Protein AF-A0A975GX44-F1 (afdb_monomer_lite)

Foldseek 3Di:
DDPQVVVLVVLLVQLLVLADPVCNVVNVVLVVVLVPDPDSVCSNVSSVVSSVVSVVVSCVVCVVVVVLLVVLLVVLLVVLVVLVVVLCVPQVVVVHDSVVVSLVVSLCSLLQSLLVSCLVVVVCLVVQLQVSLCVNCVVPLVVVCVVCVVVCVVCVPPVCPPDNCPPNVCVVVVSSVSSRPSSNNSSVNSNVVSCVVVPDPDDPDD

Structure (mmCIF, N/CA/C/O backbone):
data_AF-A0A975GX44-F1
#
_entry.id   AF-A0A975GX44-F1
#
loop_
_atom_site.group_PDB
_atom_site.id
_atom_site.type_symbol
_atom_site.label_atom_id
_atom_site.label_alt_id
_atom_site.label_comp_id
_atom_site.label_asym_id
_atom_site.label_entity_id
_atom_site.label_seq_id
_atom_site.pdbx_PDB_ins_code
_atom_site.Cartn_x
_atom_site.Cartn_y
_atom_site.Cartn_z
_atom_site.occupancy
_atom_site.B_iso_or_equiv
_atom_site.auth_seq_id
_atom_site.auth_comp_id
_atom_site.auth_asym_id
_atom_site.auth_atom_id
_atom_site.pdbx_PDB_model_num
ATOM 1 N N . MET A 1 1 ? -6.132 1.366 43.691 1.00 50.81 1 MET A N 1
ATOM 2 C CA . MET A 1 1 ? -6.385 1.395 42.234 1.00 50.81 1 MET A CA 1
ATOM 3 C C . MET A 1 1 ? -5.430 0.420 41.569 1.00 50.81 1 MET A C 1
ATOM 5 O O . MET A 1 1 ? -4.226 0.610 41.663 1.00 50.81 1 MET A O 1
ATOM 9 N N . THR A 1 2 ? -5.943 -0.666 40.998 1.00 59.75 2 THR A N 1
ATOM 10 C CA . THR A 1 2 ? -5.139 -1.665 40.281 1.00 59.75 2 THR A CA 1
ATOM 11 C C . THR A 1 2 ? -4.708 -1.111 38.918 1.00 59.75 2 THR A C 1
ATOM 13 O O . THR A 1 2 ? -5.484 -0.436 38.243 1.00 59.75 2 THR A O 1
ATOM 16 N N . ALA A 1 3 ? -3.477 -1.400 38.485 1.00 64.56 3 ALA A N 1
ATOM 17 C CA . ALA A 1 3 ? -2.909 -0.925 37.213 1.00 64.56 3 ALA A CA 1
ATOM 18 C C . ALA A 1 3 ? -3.679 -1.393 35.952 1.00 64.56 3 ALA A C 1
ATOM 20 O O . ALA A 1 3 ? -3.387 -0.958 34.842 1.00 64.56 3 ALA A O 1
ATOM 21 N N . THR A 1 4 ? -4.678 -2.265 36.109 1.00 74.06 4 THR A N 1
ATOM 22 C CA . THR A 1 4 ? -5.496 -2.838 35.033 1.00 74.06 4 THR A CA 1
ATOM 23 C C . THR A 1 4 ? -6.588 -1.897 34.518 1.00 74.06 4 THR A C 1
ATOM 25 O O . THR A 1 4 ? -6.946 -1.975 33.344 1.00 74.06 4 THR A O 1
ATOM 28 N N . ALA A 1 5 ? -7.079 -0.972 35.349 1.00 78.88 5 ALA A N 1
ATOM 29 C CA . ALA A 1 5 ? -8.109 -0.004 34.965 1.00 78.88 5 ALA A CA 1
ATOM 30 C C . ALA A 1 5 ? -7.698 0.913 33.786 1.00 78.88 5 ALA A C 1
ATOM 32 O O . ALA A 1 5 ? -8.435 0.964 32.798 1.00 78.88 5 ALA A O 1
ATOM 33 N N . PRO A 1 6 ? -6.524 1.583 33.790 1.00 87.94 6 PRO A N 1
ATOM 34 C CA . PRO A 1 6 ? -6.120 2.440 32.668 1.00 87.94 6 PRO A CA 1
ATOM 35 C C . PRO A 1 6 ? -5.908 1.663 31.360 1.00 87.94 6 PRO A C 1
ATOM 37 O O . PRO A 1 6 ? -6.184 2.182 30.275 1.00 87.94 6 PRO A O 1
ATOM 40 N N . ILE A 1 7 ? -5.468 0.404 31.447 1.00 91.50 7 ILE A N 1
ATOM 41 C CA . ILE A 1 7 ? -5.299 -0.466 30.277 1.00 91.50 7 ILE A CA 1
ATOM 42 C C . ILE A 1 7 ? -6.666 -0.802 29.674 1.00 91.50 7 ILE A C 1
ATOM 44 O O . ILE A 1 7 ? -6.850 -0.657 28.468 1.00 91.50 7 ILE A O 1
ATOM 48 N N . ALA A 1 8 ? -7.644 -1.184 30.498 1.00 92.69 8 ALA A N 1
ATOM 49 C CA . ALA A 1 8 ? -8.992 -1.497 30.031 1.00 92.69 8 ALA A CA 1
ATOM 50 C C . ALA A 1 8 ? -9.667 -0.288 29.349 1.00 92.69 8 ALA A C 1
ATOM 52 O O . ALA A 1 8 ? -10.217 -0.434 28.257 1.00 92.69 8 ALA A O 1
ATOM 53 N N . HIS A 1 9 ? -9.533 0.921 29.908 1.00 92.62 9 HIS A N 1
ATOM 54 C CA . HIS A 1 9 ? -10.014 2.149 29.257 1.00 92.62 9 HIS A CA 1
ATOM 55 C C . HIS A 1 9 ? -9.309 2.427 27.920 1.00 92.62 9 HIS A C 1
ATOM 57 O O . HIS A 1 9 ? -9.959 2.817 26.948 1.00 92.62 9 HIS A O 1
ATOM 63 N N . SER A 1 10 ? -7.996 2.188 27.841 1.00 95.69 10 SER A N 1
ATOM 64 C CA . SER A 1 10 ? -7.230 2.349 26.597 1.00 95.69 10 SER A CA 1
ATOM 65 C C . SER A 1 10 ? -7.688 1.362 25.518 1.00 95.69 10 SER A C 1
ATOM 67 O O . SER A 1 10 ? -7.881 1.746 24.363 1.00 95.69 10 SER A O 1
ATOM 69 N N . LEU A 1 11 ? -7.932 0.104 25.895 1.00 96.25 11 LEU A N 1
ATOM 70 C CA . LEU A 1 11 ? -8.489 -0.910 24.996 1.00 96.25 11 LEU A CA 1
ATOM 71 C C . LEU A 1 11 ? -9.901 -0.538 24.534 1.00 96.25 11 LEU A C 1
ATOM 73 O O . LEU A 1 11 ? -10.206 -0.663 23.352 1.00 96.25 11 LEU A O 1
ATOM 77 N N . MET A 1 12 ? -10.745 -0.009 25.416 1.00 96.81 12 MET A N 1
ATOM 78 C CA . MET A 1 12 ? -12.082 0.463 25.046 1.00 96.81 12 MET A CA 1
ATOM 79 C C . MET A 1 12 ? -12.051 1.649 24.079 1.00 96.81 12 MET A C 1
ATOM 81 O O . MET A 1 12 ? -12.821 1.686 23.114 1.00 96.81 12 MET A O 1
ATOM 85 N N . ALA A 1 13 ? -11.138 2.600 24.291 1.00 95.75 13 ALA A N 1
ATOM 86 C CA . ALA A 1 13 ? -10.920 3.701 23.358 1.00 95.75 13 ALA A CA 1
ATOM 87 C C . ALA A 1 13 ? -10.487 3.178 21.977 1.00 95.75 13 ALA A C 1
ATOM 89 O O . ALA A 1 13 ? -11.023 3.615 20.955 1.00 95.75 13 ALA A O 1
ATOM 90 N N . LEU A 1 14 ? -9.585 2.192 21.950 1.00 96.38 14 LEU A N 1
ATOM 91 C CA . LEU A 1 14 ? -9.148 1.531 20.722 1.00 96.38 14 LEU A CA 1
ATOM 92 C C . LEU A 1 14 ? -10.291 0.769 20.031 1.00 96.38 14 LEU A C 1
ATOM 94 O O . LEU A 1 14 ? -10.484 0.938 18.828 1.00 96.38 14 LEU A O 1
ATOM 98 N N . ALA A 1 15 ? -11.074 -0.027 20.766 1.00 96.56 15 ALA A N 1
ATOM 99 C CA . ALA A 1 15 ? -12.216 -0.769 20.226 1.00 96.56 15 ALA A CA 1
ATOM 100 C C . ALA A 1 15 ? -13.201 0.174 19.526 1.00 96.56 15 ALA A C 1
ATOM 102 O O . ALA A 1 15 ? -13.621 -0.061 18.390 1.00 96.56 15 ALA A O 1
ATOM 103 N N . ALA A 1 16 ? -13.512 1.298 20.166 1.00 95.06 16 ALA A N 1
ATOM 104 C CA . ALA A 1 16 ? -14.408 2.277 19.585 1.00 95.06 16 ALA A CA 1
ATOM 105 C C . ALA A 1 16 ? -13.812 2.994 18.363 1.00 95.06 16 ALA A C 1
ATOM 107 O O . ALA A 1 16 ? -14.547 3.252 17.413 1.00 95.06 16 ALA A O 1
ATOM 108 N N . ALA A 1 17 ? -12.504 3.273 18.350 1.00 94.69 17 ALA A N 1
ATOM 109 C CA . ALA A 1 17 ? -11.819 3.846 17.188 1.00 94.69 17 ALA A CA 1
ATOM 110 C C . ALA A 1 17 ? -11.765 2.879 15.989 1.00 94.69 17 ALA A C 1
ATOM 112 O O . ALA A 1 17 ? -11.803 3.309 14.835 1.00 94.69 17 ALA A O 1
ATOM 113 N N . LEU A 1 18 ? -11.691 1.571 16.249 1.00 94.56 18 LEU A N 1
ATOM 114 C CA . LEU A 1 18 ? -11.711 0.526 15.220 1.00 94.56 18 LEU A CA 1
ATOM 115 C C . LEU A 1 18 ? -13.120 0.226 14.690 1.00 94.56 18 LEU A C 1
ATOM 117 O O . LEU A 1 18 ? -13.257 -0.334 13.599 1.00 94.56 18 LEU A O 1
ATOM 121 N N . THR A 1 19 ? -14.160 0.590 15.442 1.00 94.38 19 THR A N 1
ATOM 122 C CA . THR A 1 19 ? -15.550 0.298 15.086 1.00 94.38 19 THR A CA 1
ATOM 123 C C . THR A 1 19 ? -15.978 1.111 13.857 1.00 94.38 19 THR A C 1
ATOM 125 O O . THR A 1 19 ? -15.837 2.335 13.847 1.00 94.38 19 THR A O 1
ATOM 128 N N . PRO A 1 20 ? -16.522 0.477 12.800 1.00 91.12 20 PRO A N 1
ATOM 129 C CA . PRO A 1 20 ? -16.997 1.200 11.626 1.00 91.12 20 PRO A CA 1
ATOM 130 C C . PRO A 1 20 ? -18.221 2.063 11.958 1.00 91.12 20 PRO A C 1
ATOM 132 O O . PRO A 1 20 ? -19.046 1.698 12.793 1.00 91.12 20 PRO A O 1
ATOM 135 N N . ALA A 1 21 ? -18.390 3.176 11.238 1.00 90.75 21 ALA A N 1
ATOM 136 C CA . ALA A 1 21 ? -19.488 4.124 11.464 1.00 90.75 21 ALA A CA 1
ATOM 137 C C . ALA A 1 21 ? -20.888 3.481 11.379 1.00 90.75 21 ALA A C 1
ATOM 139 O O . ALA A 1 21 ? -21.791 3.869 12.110 1.00 90.75 21 ALA A O 1
ATOM 140 N N . SER A 1 22 ? -21.059 2.439 10.558 1.00 93.06 22 SER A N 1
ATOM 141 C CA . SER A 1 22 ? -22.305 1.664 10.458 1.00 93.06 22 SER A CA 1
ATOM 142 C C . SER A 1 22 ? -22.651 0.852 11.717 1.00 93.06 22 SER A C 1
ATOM 144 O O . SER A 1 22 ? -23.705 0.225 11.769 1.00 93.06 22 SER A O 1
ATOM 146 N N . ARG A 1 23 ? -21.760 0.811 12.716 1.00 94.94 23 ARG A N 1
ATOM 147 C CA . ARG A 1 23 ? -21.925 0.130 14.010 1.00 94.94 23 ARG A CA 1
ATOM 148 C C . ARG A 1 23 ? -21.791 1.112 15.184 1.00 94.94 23 ARG A C 1
ATOM 150 O O . ARG A 1 23 ? -21.422 0.708 16.285 1.00 94.94 23 ARG A O 1
ATOM 157 N N . ALA A 1 24 ? -22.084 2.396 14.964 1.00 93.88 24 ALA A N 1
ATOM 158 C CA . ALA A 1 24 ? -21.997 3.428 16.000 1.00 93.88 24 ALA A CA 1
ATOM 159 C C . ALA A 1 24 ? -22.853 3.103 17.239 1.00 93.88 24 ALA A C 1
ATOM 161 O O . ALA A 1 24 ? -22.389 3.284 18.363 1.00 93.88 24 ALA A O 1
ATOM 162 N N . GLU A 1 25 ? -24.053 2.550 17.043 1.00 96.06 25 GLU A N 1
ATOM 163 C CA . GLU A 1 25 ? -24.941 2.134 18.139 1.00 96.06 25 GLU A CA 1
ATOM 164 C C . GLU A 1 25 ? -24.321 1.037 19.010 1.00 96.06 25 GLU A C 1
ATOM 166 O O . GLU A 1 25 ? -24.379 1.118 20.234 1.00 96.06 25 GLU A O 1
ATOM 171 N N . TRP A 1 26 ? -23.645 0.059 18.395 1.00 96.44 26 TRP A N 1
ATOM 172 C CA . TRP A 1 26 ? -22.919 -0.975 19.133 1.00 96.44 26 TRP A CA 1
ATOM 173 C C . TRP A 1 26 ? -21.770 -0.377 19.951 1.00 96.44 26 TRP A C 1
ATOM 175 O O . TRP A 1 26 ? -21.622 -0.713 21.119 1.00 96.44 26 TRP A O 1
ATOM 185 N N . SER A 1 27 ? -20.995 0.553 19.375 1.00 96.19 27 SER A N 1
ATOM 186 C CA . SER A 1 27 ? -19.902 1.238 20.089 1.00 96.19 27 SER A CA 1
ATOM 187 C C . SER A 1 27 ? -20.414 1.996 21.317 1.00 96.19 27 SER A C 1
ATOM 189 O O . SER A 1 27 ? -19.774 2.000 22.369 1.00 96.19 27 SER A O 1
ATOM 191 N N . LEU A 1 28 ? -21.591 2.619 21.200 1.00 96.50 28 LEU A N 1
ATOM 192 C CA . LEU A 1 28 ? -22.238 3.337 22.294 1.00 96.50 28 LEU A CA 1
ATOM 193 C C . LEU A 1 28 ? -22.755 2.384 23.380 1.00 96.50 28 LEU A C 1
ATOM 195 O O . LEU A 1 28 ? -22.528 2.647 24.560 1.00 96.50 28 LEU A O 1
ATOM 199 N N . ALA A 1 29 ? -23.404 1.280 22.999 1.00 97.19 29 ALA A N 1
ATOM 200 C CA . ALA A 1 29 ? -23.873 0.256 23.936 1.00 97.19 29 ALA A CA 1
ATOM 201 C C . ALA A 1 29 ? -22.706 -0.383 24.705 1.00 97.19 29 ALA A C 1
ATOM 203 O O . ALA A 1 29 ? -22.693 -0.377 25.931 1.00 97.19 29 ALA A O 1
ATOM 204 N N . MET A 1 30 ? -21.665 -0.800 23.986 1.00 95.69 30 MET A N 1
ATOM 205 C CA . MET A 1 30 ? -20.445 -1.394 24.531 1.00 95.69 30 MET A CA 1
ATOM 206 C C . MET A 1 30 ? -19.762 -0.507 25.584 1.00 95.69 30 MET A C 1
ATOM 208 O O . MET A 1 30 ? -19.289 -1.010 26.601 1.00 95.69 30 MET A O 1
ATOM 212 N N . ARG A 1 31 ? -19.700 0.815 25.357 1.00 95.69 31 ARG A N 1
ATOM 213 C CA . ARG A 1 31 ? -19.145 1.771 26.332 1.00 95.69 31 ARG A CA 1
ATOM 214 C C . ARG A 1 31 ? -20.007 1.866 27.586 1.00 95.69 31 ARG A C 1
ATOM 216 O O . ARG A 1 31 ? -19.464 1.793 28.677 1.00 95.69 31 ARG A O 1
ATOM 223 N N . LYS A 1 32 ? -21.332 1.961 27.428 1.00 95.75 32 LYS A N 1
ATOM 224 C CA . LYS A 1 32 ? -22.260 1.978 28.569 1.00 95.75 32 LYS A CA 1
ATOM 225 C C . LYS A 1 32 ? -22.154 0.703 29.405 1.00 95.75 32 LYS A C 1
ATOM 227 O O . LYS A 1 32 ? -22.163 0.785 30.625 1.00 95.75 32 LYS A O 1
ATOM 232 N N . GLU A 1 33 ? -22.040 -0.453 28.755 1.00 95.69 33 GLU A N 1
ATOM 233 C CA . GLU A 1 33 ? -21.858 -1.740 29.434 1.00 95.69 33 GLU A CA 1
ATOM 234 C C . GLU A 1 33 ? -20.527 -1.794 30.185 1.00 95.69 33 GLU A C 1
ATOM 236 O O . GLU A 1 33 ? -20.495 -2.221 31.334 1.00 95.69 33 GLU A O 1
ATOM 241 N N . PHE A 1 34 ? -19.448 -1.296 29.578 1.00 95.19 34 PHE A N 1
ATOM 242 C CA . PHE A 1 34 ? -18.145 -1.211 30.232 1.00 95.19 34 PHE A CA 1
ATOM 243 C C . PHE A 1 34 ? -18.152 -0.278 31.450 1.00 95.19 34 PHE A C 1
ATOM 245 O O . PHE A 1 34 ? -17.620 -0.646 32.494 1.00 95.19 34 PHE A O 1
ATOM 252 N N . ASP A 1 35 ? -18.784 0.894 31.340 1.00 92.56 35 ASP A N 1
ATOM 253 C CA . ASP A 1 35 ? -18.901 1.865 32.437 1.00 92.56 35 ASP A CA 1
ATOM 254 C C . ASP A 1 35 ? -19.773 1.336 33.594 1.00 92.56 35 ASP A C 1
ATOM 256 O O . ASP A 1 35 ? -19.641 1.790 34.729 1.00 92.56 35 ASP A O 1
ATOM 260 N N . ALA A 1 36 ? -20.652 0.367 33.318 1.00 92.94 36 ALA A N 1
ATOM 261 C CA . ALA A 1 36 ? -21.506 -0.284 34.308 1.00 92.94 36 ALA A CA 1
ATOM 262 C C . ALA A 1 36 ? -20.846 -1.488 35.009 1.00 92.94 36 ALA A C 1
ATOM 264 O O . ALA A 1 36 ? -21.464 -2.073 35.902 1.00 92.94 36 ALA A O 1
ATOM 265 N N . LEU A 1 37 ? -19.623 -1.887 34.630 1.00 90.69 37 LEU A N 1
ATOM 266 C CA . LEU A 1 37 ? -18.940 -3.023 35.254 1.00 90.69 37 LEU A CA 1
ATOM 267 C C . LEU A 1 37 ? -18.511 -2.673 36.694 1.00 90.69 37 LEU A C 1
ATOM 269 O O . LEU A 1 37 ? -17.710 -1.757 36.883 1.00 90.69 37 LEU A O 1
ATOM 273 N N . PRO A 1 38 ? -18.990 -3.412 37.714 1.00 77.94 38 PRO A N 1
ATOM 274 C CA . PRO A 1 38 ? -18.746 -3.075 39.117 1.00 77.94 38 PRO A CA 1
ATOM 275 C C . PRO A 1 38 ? -17.307 -3.357 39.581 1.00 77.94 38 PRO A C 1
ATOM 277 O O . PRO A 1 38 ? -16.849 -2.722 40.526 1.00 77.94 38 PRO A O 1
ATOM 280 N N . ASP A 1 39 ? -16.576 -4.254 38.900 1.00 77.44 39 ASP A N 1
ATOM 281 C CA . ASP A 1 39 ? -15.238 -4.705 39.300 1.00 77.44 39 ASP A CA 1
ATOM 282 C C . ASP A 1 39 ? -14.183 -4.594 38.186 1.00 77.44 39 ASP A C 1
ATOM 284 O O . ASP A 1 39 ? -14.395 -4.957 37.025 1.00 77.44 39 ASP A O 1
ATOM 288 N N . ALA A 1 40 ? -12.965 -4.202 38.578 1.00 70.19 40 ALA A N 1
ATOM 289 C CA . ALA A 1 40 ? -11.806 -4.094 37.684 1.00 70.19 40 ALA A CA 1
ATOM 290 C C . ALA A 1 40 ? -11.302 -5.448 37.136 1.00 70.19 40 ALA A C 1
ATOM 292 O O . ALA A 1 40 ? -10.519 -5.467 36.183 1.00 70.19 40 ALA A O 1
ATOM 293 N N . SER A 1 41 ? -11.710 -6.574 37.734 1.00 73.88 41 SER A N 1
ATOM 294 C CA . SER A 1 41 ? -11.265 -7.925 37.359 1.00 73.88 41 SER A CA 1
ATOM 295 C C . SER A 1 41 ? -11.881 -8.416 36.039 1.00 73.88 41 SER A C 1
ATOM 297 O O . SER A 1 41 ? -11.211 -9.129 35.294 1.00 73.88 41 SER A O 1
ATOM 299 N N . GLY A 1 42 ? -13.105 -7.989 35.702 1.00 85.12 42 GLY A N 1
ATOM 300 C CA . GLY A 1 42 ? -13.784 -8.323 34.438 1.00 85.12 42 GLY A CA 1
ATOM 301 C C . GLY A 1 42 ? -13.588 -7.293 33.318 1.00 85.12 42 GLY A C 1
ATOM 302 O O . GLY A 1 42 ? -13.684 -7.631 32.137 1.00 85.12 42 GLY A O 1
ATOM 303 N N . ALA A 1 43 ? -13.252 -6.050 33.676 1.00 90.94 43 ALA A N 1
ATOM 304 C CA . ALA A 1 43 ? -13.137 -4.929 32.743 1.00 90.94 43 ALA A CA 1
ATOM 305 C C . ALA A 1 43 ? -12.115 -5.174 31.621 1.00 90.94 43 ALA A C 1
ATOM 307 O O . ALA A 1 43 ? -12.386 -4.894 30.454 1.00 90.94 43 ALA A O 1
ATOM 308 N N . LEU A 1 44 ? -10.948 -5.739 31.946 1.00 92.00 44 LEU A N 1
ATOM 309 C CA . LEU A 1 44 ? -9.901 -5.981 30.950 1.00 92.00 44 LEU A CA 1
ATOM 310 C C . LEU A 1 44 ? -10.315 -7.043 29.919 1.00 92.00 44 LEU A C 1
ATOM 312 O O . LEU A 1 44 ? -10.125 -6.836 28.722 1.00 92.00 44 LEU A O 1
ATOM 316 N N . GLY A 1 45 ? -10.893 -8.159 30.376 1.00 93.75 45 GLY A N 1
ATOM 317 C CA . GLY A 1 45 ? -11.361 -9.234 29.497 1.00 93.75 45 GLY A CA 1
ATOM 318 C C . GLY A 1 45 ? -12.490 -8.768 28.579 1.00 93.75 45 GLY A C 1
ATOM 319 O O . GLY A 1 45 ? -12.463 -9.034 27.377 1.00 93.75 45 GLY A O 1
ATOM 320 N N . TRP A 1 46 ? -13.424 -7.987 29.125 1.00 94.75 46 TRP A N 1
ATOM 321 C CA . TRP A 1 46 ? -14.482 -7.351 28.347 1.00 94.75 46 TRP A CA 1
ATOM 322 C C . TRP A 1 46 ? -13.923 -6.415 27.268 1.00 94.75 46 TRP A C 1
ATOM 324 O O . TRP A 1 46 ? -14.226 -6.575 26.083 1.00 94.75 46 TRP A O 1
ATOM 334 N N . ALA A 1 47 ? -13.044 -5.484 27.654 1.00 96.00 47 ALA A N 1
ATOM 335 C CA . ALA A 1 47 ? -12.417 -4.542 26.731 1.00 96.00 47 ALA A CA 1
ATOM 336 C C . ALA A 1 47 ? -11.613 -5.257 25.631 1.00 96.00 47 ALA A C 1
ATOM 338 O O . ALA A 1 47 ? -11.667 -4.864 24.465 1.00 96.00 47 ALA A O 1
ATOM 339 N N . ALA A 1 48 ? -10.911 -6.343 25.967 1.00 95.56 48 ALA A N 1
ATOM 340 C CA . ALA A 1 48 ? -10.204 -7.166 24.990 1.00 95.56 48 ALA A CA 1
ATOM 341 C C . ALA A 1 48 ? -11.164 -7.842 23.990 1.00 95.56 48 ALA A C 1
ATOM 343 O O . ALA A 1 48 ? -10.913 -7.799 22.783 1.00 95.56 48 ALA A O 1
ATOM 344 N N . GLY A 1 49 ? -12.288 -8.403 24.455 1.00 97.19 49 GLY A N 1
ATOM 345 C CA . GLY A 1 49 ? -13.325 -8.975 23.582 1.00 97.19 49 GLY A CA 1
ATOM 346 C C . GLY A 1 49 ? -13.946 -7.936 22.640 1.00 97.19 49 GLY A C 1
ATOM 347 O O . GLY A 1 49 ? -14.186 -8.204 21.456 1.00 97.19 49 GLY A O 1
ATOM 348 N N . CYS A 1 50 ? -14.115 -6.712 23.135 1.00 97.12 50 CYS A N 1
ATOM 349 C CA . CYS A 1 50 ? -14.567 -5.566 22.355 1.00 97.12 50 CYS A CA 1
ATOM 350 C C . CYS A 1 50 ? -13.571 -5.184 21.253 1.00 97.12 50 CYS A C 1
ATOM 352 O O . CYS A 1 50 ? -13.962 -5.031 20.091 1.00 97.12 50 CYS A O 1
ATOM 354 N N . VAL A 1 51 ? -12.276 -5.092 21.586 1.00 97.50 51 VAL A N 1
ATOM 355 C CA . VAL A 1 51 ? -11.206 -4.847 20.605 1.00 97.50 51 VAL A CA 1
ATOM 356 C C . VAL A 1 51 ? -11.184 -5.947 19.550 1.00 97.50 51 VAL A C 1
ATOM 358 O O . VAL A 1 51 ? -11.156 -5.630 18.363 1.00 97.50 51 VAL A O 1
ATOM 361 N N . ALA A 1 52 ? -11.245 -7.219 19.948 1.00 97.25 52 ALA A N 1
ATOM 362 C CA . ALA A 1 52 ? -11.238 -8.345 19.015 1.00 97.25 52 ALA A CA 1
ATOM 363 C C . ALA A 1 52 ? -12.424 -8.287 18.035 1.00 97.25 52 ALA A C 1
ATOM 365 O O . ALA A 1 52 ? -12.251 -8.486 16.830 1.00 97.25 52 ALA A O 1
ATOM 366 N N . THR A 1 53 ? -13.616 -7.942 18.529 1.00 97.12 53 THR A N 1
ATOM 367 C CA . THR A 1 53 ? -14.825 -7.801 17.704 1.00 97.12 53 THR A CA 1
ATOM 368 C C . THR A 1 53 ? -14.701 -6.640 16.714 1.00 97.12 53 THR A C 1
ATOM 370 O O . THR A 1 53 ? -14.895 -6.829 15.508 1.00 97.12 53 THR A O 1
ATOM 373 N N . ALA A 1 54 ? -14.310 -5.454 17.195 1.00 95.12 54 ALA A N 1
ATOM 374 C CA . ALA A 1 54 ? -14.118 -4.273 16.355 1.00 95.12 54 ALA A CA 1
ATOM 375 C C . ALA A 1 54 ? -13.008 -4.488 15.313 1.00 95.12 54 ALA A C 1
ATOM 377 O O . ALA A 1 54 ? -13.167 -4.145 14.137 1.00 95.12 54 ALA A O 1
ATOM 378 N N . PHE A 1 55 ? -11.910 -5.129 15.718 1.00 94.44 55 PHE A N 1
ATOM 379 C CA . PHE A 1 55 ? -10.825 -5.526 14.830 1.00 94.44 55 PHE A CA 1
ATOM 380 C C . PHE A 1 55 ? -11.306 -6.512 13.763 1.00 94.44 55 PHE A C 1
ATOM 382 O O . PHE A 1 55 ? -11.008 -6.325 12.587 1.00 94.44 55 PHE A O 1
ATOM 389 N N . GLY A 1 56 ? -12.119 -7.507 14.126 1.00 94.62 56 GLY A N 1
ATOM 390 C CA . GLY A 1 56 ? -12.710 -8.452 13.176 1.00 94.62 56 GLY A CA 1
ATOM 391 C C . GLY A 1 56 ? -13.563 -7.768 12.103 1.00 94.62 56 GLY A C 1
ATOM 392 O O . GLY A 1 56 ? -13.471 -8.110 10.921 1.00 94.62 56 GLY A O 1
ATOM 393 N N . TRP A 1 57 ? -14.356 -6.757 12.468 1.00 93.19 57 TRP A N 1
ATOM 394 C CA . TRP A 1 57 ? -15.089 -5.951 11.484 1.00 93.19 57 TRP A CA 1
ATOM 395 C C . TRP A 1 57 ? -14.165 -5.139 10.593 1.00 93.19 57 TRP A C 1
ATOM 397 O O . TRP A 1 57 ? -14.376 -5.082 9.379 1.00 93.19 57 TRP A O 1
ATOM 407 N N . ARG A 1 58 ? -13.126 -4.540 11.179 1.00 89.75 58 ARG A N 1
ATOM 408 C CA . ARG A 1 58 ? -12.144 -3.764 10.428 1.00 89.75 58 ARG A CA 1
ATOM 409 C C . ARG A 1 58 ? -11.400 -4.630 9.420 1.00 89.75 58 ARG A C 1
ATOM 411 O O . ARG A 1 58 ? -11.307 -4.248 8.259 1.00 89.75 58 ARG A O 1
ATOM 418 N N . MET A 1 59 ? -10.953 -5.807 9.843 1.00 87.69 59 MET A N 1
ATOM 419 C CA . MET A 1 59 ? -10.288 -6.789 8.993 1.00 87.69 59 MET A CA 1
ATOM 420 C C . MET A 1 59 ? -11.187 -7.234 7.847 1.00 87.69 59 MET A C 1
ATOM 422 O O . MET A 1 59 ? -10.739 -7.236 6.709 1.00 87.69 59 MET A O 1
ATOM 426 N N . ARG A 1 60 ? -12.468 -7.534 8.100 1.00 91.19 60 ARG A N 1
ATOM 427 C CA . ARG A 1 60 ? -13.413 -7.879 7.022 1.00 91.19 60 ARG A CA 1
ATOM 428 C C . ARG A 1 60 ? -13.617 -6.731 6.034 1.00 91.19 60 ARG A C 1
ATOM 430 O O . ARG A 1 60 ? -13.657 -6.976 4.834 1.00 91.19 60 ARG A O 1
ATOM 437 N N . ALA A 1 61 ? -13.709 -5.493 6.519 1.00 87.38 61 ALA A N 1
ATOM 438 C CA . ALA A 1 61 ? -13.838 -4.318 5.659 1.00 87.38 61 ALA A CA 1
ATOM 439 C C . ALA A 1 61 ? -12.574 -4.055 4.818 1.00 87.38 61 ALA A C 1
ATOM 441 O O . ALA A 1 61 ? -12.677 -3.574 3.692 1.00 87.38 61 ALA A O 1
ATOM 442 N N . GLU A 1 62 ? -11.388 -4.377 5.343 1.00 90.25 62 GLU A N 1
ATOM 443 C CA . GLU A 1 62 ? -10.110 -4.212 4.638 1.00 90.25 62 GLU A CA 1
ATOM 444 C C . GLU A 1 62 ? -9.672 -5.460 3.857 1.00 90.25 62 GLU A C 1
ATOM 446 O O . GLU A 1 62 ? -8.751 -5.360 3.051 1.00 90.25 62 GLU A O 1
ATOM 451 N N . ALA A 1 63 ? -10.322 -6.614 4.037 1.00 91.19 63 ALA A N 1
ATOM 452 C CA . ALA A 1 63 ? -9.910 -7.884 3.437 1.00 91.19 63 ALA A CA 1
ATOM 453 C C . ALA A 1 63 ? -9.821 -7.801 1.910 1.00 91.19 63 ALA A C 1
ATOM 455 O O . ALA A 1 63 ? -8.855 -8.281 1.328 1.00 91.19 63 ALA A O 1
ATOM 456 N N . GLY A 1 64 ? -10.784 -7.134 1.264 1.00 91.19 64 GLY A N 1
ATOM 457 C CA . GLY A 1 64 ? -10.759 -6.934 -0.186 1.00 91.19 64 GLY A CA 1
ATOM 458 C C . GLY A 1 64 ? -9.545 -6.122 -0.644 1.00 91.19 64 GLY A C 1
ATOM 459 O O . GLY A 1 64 ? -8.873 -6.505 -1.599 1.00 91.19 64 GLY A O 1
ATOM 460 N N . PHE A 1 65 ? -9.214 -5.041 0.067 1.00 91.44 65 PHE A N 1
ATOM 461 C CA . PHE A 1 65 ? -8.024 -4.242 -0.228 1.00 91.44 65 PHE A CA 1
ATOM 462 C C . PHE A 1 65 ? -6.742 -5.044 0.023 1.00 91.44 65 PHE A C 1
ATOM 464 O O . PHE A 1 65 ? -5.881 -5.092 -0.849 1.00 91.44 65 PHE A O 1
ATOM 471 N N . ALA A 1 66 ? -6.642 -5.723 1.169 1.00 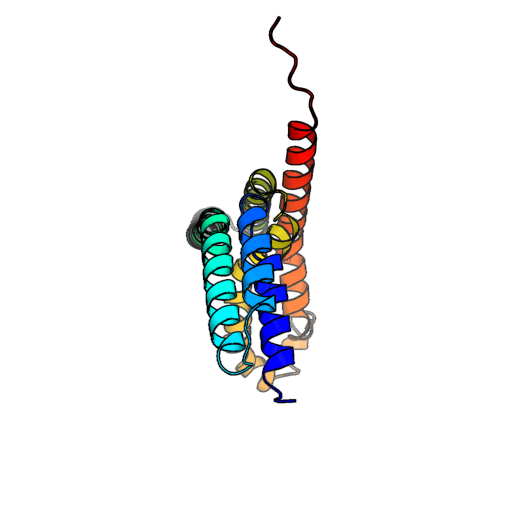91.00 66 ALA A N 1
ATOM 472 C CA . ALA A 1 66 ? -5.482 -6.532 1.528 1.00 91.00 66 ALA A CA 1
ATOM 473 C C . ALA A 1 66 ? -5.230 -7.658 0.512 1.00 91.00 66 ALA A C 1
ATOM 475 O O . ALA A 1 66 ? -4.124 -7.765 -0.005 1.00 91.00 66 ALA A O 1
ATOM 476 N N . LEU A 1 67 ? -6.262 -8.432 0.156 1.00 93.31 67 LEU A N 1
ATOM 477 C CA . LEU A 1 67 ? -6.170 -9.482 -0.863 1.00 93.31 67 LEU A CA 1
ATOM 478 C C . LEU A 1 67 ? -5.759 -8.916 -2.222 1.00 93.31 67 LEU A C 1
ATOM 480 O O . LEU A 1 67 ? -4.897 -9.490 -2.881 1.00 93.31 67 LEU A O 1
ATOM 484 N N . THR A 1 68 ? -6.334 -7.778 -2.625 1.00 93.94 68 THR A N 1
ATOM 485 C CA . THR A 1 68 ? -5.982 -7.137 -3.899 1.00 93.94 68 THR A CA 1
ATOM 486 C C . THR A 1 68 ? -4.526 -6.687 -3.894 1.00 93.94 68 THR A C 1
ATOM 488 O O . THR A 1 68 ? -3.813 -6.945 -4.859 1.00 93.94 68 THR A O 1
ATOM 491 N N . VAL A 1 69 ? -4.054 -6.067 -2.810 1.00 91.56 69 VAL A N 1
ATOM 492 C CA . VAL A 1 69 ? -2.651 -5.664 -2.646 1.00 91.56 69 VAL A CA 1
ATOM 493 C C . VAL A 1 69 ? -1.725 -6.878 -2.702 1.00 91.56 69 VAL A C 1
ATOM 495 O O . VAL A 1 69 ? -0.766 -6.866 -3.469 1.00 91.56 69 VAL A O 1
ATOM 498 N N . THR A 1 70 ? -2.020 -7.945 -1.957 1.00 89.94 70 THR A N 1
ATOM 499 C CA . THR A 1 70 ? -1.214 -9.174 -1.969 1.00 89.94 70 THR A CA 1
ATOM 500 C C . THR A 1 70 ? -1.169 -9.803 -3.359 1.00 89.94 70 THR A C 1
ATOM 502 O O . THR A 1 70 ? -0.084 -10.088 -3.863 1.00 89.94 70 THR A O 1
ATOM 505 N N . ALA A 1 71 ? -2.322 -9.970 -4.011 1.00 91.81 71 ALA A N 1
ATOM 506 C CA . ALA A 1 71 ? -2.398 -10.518 -5.362 1.00 91.81 71 ALA A CA 1
ATOM 507 C C . ALA A 1 71 ? -1.618 -9.653 -6.359 1.00 91.81 71 ALA A C 1
ATOM 509 O O . ALA A 1 71 ? -0.866 -10.172 -7.176 1.00 91.81 71 ALA A O 1
ATOM 510 N N . THR A 1 72 ? -1.738 -8.333 -6.243 1.00 90.94 72 THR A N 1
ATOM 511 C CA . THR A 1 72 ? -1.021 -7.369 -7.080 1.00 90.94 72 THR A CA 1
ATOM 512 C C . THR A 1 72 ? 0.491 -7.484 -6.918 1.00 90.94 72 THR A C 1
ATOM 514 O O . THR A 1 72 ? 1.199 -7.442 -7.917 1.00 90.94 72 THR A O 1
ATOM 517 N N . VAL A 1 73 ? 0.997 -7.648 -5.693 1.00 88.56 73 VAL A N 1
ATOM 518 C CA . VAL A 1 73 ? 2.435 -7.840 -5.452 1.00 88.56 73 VAL A CA 1
ATOM 519 C C . VAL A 1 73 ? 2.916 -9.149 -6.081 1.00 88.56 73 VAL A C 1
ATOM 521 O O . VAL A 1 73 ? 3.924 -9.149 -6.781 1.00 88.56 73 VAL A O 1
ATOM 524 N N . VAL A 1 74 ? 2.183 -10.251 -5.891 1.00 89.19 74 VAL A N 1
ATOM 525 C CA . VAL A 1 74 ? 2.552 -11.570 -6.441 1.00 89.19 74 VAL A CA 1
ATOM 526 C C . VAL A 1 74 ? 2.524 -11.567 -7.971 1.00 89.19 74 VAL A C 1
ATOM 528 O O . VAL A 1 74 ? 3.507 -11.932 -8.615 1.00 89.19 74 VAL A O 1
ATOM 531 N N . VAL A 1 75 ? 1.411 -11.126 -8.560 1.00 90.94 75 VAL A N 1
ATOM 532 C CA . VAL A 1 75 ? 1.243 -11.045 -10.018 1.00 90.94 75 VAL A CA 1
ATOM 533 C C . VAL A 1 75 ? 2.231 -10.048 -10.605 1.00 90.94 75 VAL A C 1
ATOM 535 O O . VAL A 1 75 ? 2.858 -10.325 -11.619 1.00 90.94 75 VAL A O 1
ATOM 538 N N . GLY A 1 76 ? 2.413 -8.908 -9.949 1.00 89.56 76 GLY A N 1
ATOM 539 C CA . GLY A 1 76 ? 3.350 -7.877 -10.352 1.00 89.56 76 GLY A CA 1
ATOM 540 C C . GLY A 1 76 ? 4.795 -8.362 -10.411 1.00 89.56 76 GLY A C 1
ATOM 541 O O . GLY A 1 76 ? 5.487 -8.104 -11.396 1.00 89.56 76 GLY A O 1
ATOM 542 N N . TRP A 1 77 ? 5.229 -9.114 -9.398 1.00 87.19 77 TRP A N 1
ATOM 543 C CA . TRP A 1 77 ? 6.545 -9.748 -9.384 1.00 87.19 77 TRP A CA 1
ATOM 544 C C . TRP A 1 77 ? 6.710 -10.738 -10.543 1.00 87.19 77 TRP A C 1
ATOM 546 O O . TRP A 1 77 ? 7.694 -10.671 -11.279 1.00 87.19 77 TRP A O 1
ATOM 556 N N . TRP A 1 78 ? 5.713 -11.600 -10.768 1.00 90.19 78 TRP A N 1
ATOM 557 C CA . TRP A 1 78 ? 5.729 -12.539 -11.891 1.00 90.19 78 TRP A CA 1
ATOM 558 C C . TRP A 1 78 ? 5.781 -11.819 -13.250 1.00 90.19 78 TRP A C 1
ATOM 560 O O . TRP A 1 78 ? 6.600 -12.170 -14.097 1.00 90.19 78 TRP A O 1
ATOM 570 N N . VAL A 1 79 ? 4.974 -10.770 -13.444 1.00 91.62 79 VAL A N 1
ATOM 571 C CA . VAL A 1 79 ? 4.968 -9.952 -14.669 1.00 91.62 79 VAL A CA 1
ATOM 572 C C . VAL A 1 79 ? 6.315 -9.253 -14.884 1.00 91.62 79 VAL A C 1
ATOM 574 O O . VAL A 1 79 ? 6.812 -9.259 -16.007 1.00 91.62 79 VAL A O 1
ATOM 577 N N . SER A 1 80 ? 6.936 -8.691 -13.839 1.00 88.12 80 SER A N 1
ATOM 578 C CA . SER A 1 80 ? 8.282 -8.093 -13.933 1.00 88.12 80 SER A CA 1
ATOM 579 C C . SER A 1 80 ? 9.314 -9.117 -14.423 1.00 88.12 80 SER A C 1
ATOM 581 O O . SER A 1 80 ? 10.071 -8.818 -15.348 1.00 88.12 80 SER A O 1
ATOM 583 N N . ALA A 1 81 ? 9.279 -10.354 -13.911 1.00 88.81 81 ALA A N 1
ATOM 584 C CA . ALA A 1 81 ? 10.162 -11.420 -14.386 1.00 88.81 81 ALA A CA 1
ATOM 585 C C . ALA A 1 81 ? 9.947 -11.739 -15.878 1.00 88.81 81 ALA A C 1
ATOM 587 O O . ALA A 1 81 ? 10.917 -11.868 -16.623 1.00 88.81 81 ALA A O 1
ATOM 588 N N . GLN A 1 82 ? 8.695 -11.809 -16.346 1.00 94.38 82 GLN A N 1
ATOM 589 C CA . GLN A 1 82 ? 8.404 -12.024 -17.771 1.00 94.38 82 GLN A CA 1
ATOM 590 C C . GLN A 1 82 ? 8.899 -10.862 -18.646 1.00 94.38 82 GLN A C 1
ATOM 592 O O . GLN A 1 82 ? 9.483 -11.097 -19.704 1.00 94.38 82 GLN A O 1
ATOM 597 N N . ILE A 1 83 ? 8.720 -9.613 -18.195 1.00 91.00 83 ILE A N 1
ATOM 598 C CA . ILE A 1 83 ? 9.241 -8.418 -18.881 1.00 91.00 83 ILE A CA 1
ATOM 599 C C . ILE A 1 83 ? 10.765 -8.495 -18.997 1.00 91.00 83 ILE A C 1
ATOM 601 O O . ILE A 1 83 ? 11.305 -8.226 -20.069 1.00 91.00 83 ILE A O 1
ATOM 605 N N . PHE A 1 84 ? 11.453 -8.878 -17.919 1.00 89.69 84 PHE A N 1
ATOM 606 C CA . PHE A 1 84 ? 12.902 -9.053 -17.921 1.00 89.69 84 PHE A CA 1
ATOM 607 C C . PHE A 1 84 ? 13.344 -10.059 -18.988 1.00 89.69 84 PHE A C 1
ATOM 609 O O . PHE A 1 84 ? 14.145 -9.703 -19.852 1.00 89.69 84 PHE A O 1
ATOM 616 N N . PHE A 1 85 ? 12.793 -11.279 -18.973 1.00 91.25 85 PHE A N 1
ATOM 617 C CA . PHE A 1 85 ? 13.178 -12.316 -19.935 1.00 91.25 85 PHE A CA 1
ATOM 618 C C . PHE A 1 85 ? 12.906 -11.884 -21.377 1.00 91.25 85 PHE A C 1
ATOM 620 O O . PHE A 1 85 ? 13.800 -11.981 -22.216 1.00 91.25 85 PHE A O 1
ATOM 627 N N . PHE A 1 86 ? 11.727 -11.316 -21.640 1.00 94.06 86 PHE A N 1
ATOM 628 C CA . PHE A 1 86 ? 11.369 -10.810 -22.962 1.00 94.06 86 PHE A CA 1
ATOM 629 C C . PHE A 1 86 ? 12.334 -9.721 -23.455 1.00 94.06 86 PHE A C 1
ATOM 631 O O . PHE A 1 86 ? 12.801 -9.766 -24.593 1.00 94.06 86 PHE A O 1
ATOM 638 N N . LEU A 1 87 ? 12.655 -8.733 -22.612 1.00 92.31 87 LEU A N 1
ATOM 639 C CA . LEU A 1 87 ? 13.538 -7.631 -23.002 1.00 92.31 87 LEU A CA 1
ATOM 640 C C . LEU A 1 87 ? 14.976 -8.096 -23.221 1.00 92.31 87 LEU A C 1
ATOM 642 O O . LEU A 1 87 ? 15.609 -7.647 -24.177 1.00 92.31 87 LEU A O 1
ATOM 646 N N . VAL A 1 88 ? 15.485 -8.988 -22.370 1.00 91.31 88 VAL A N 1
ATOM 647 C CA . VAL A 1 88 ? 16.819 -9.574 -22.542 1.00 91.31 88 VAL A CA 1
ATOM 648 C C . VAL A 1 88 ? 16.884 -10.341 -23.860 1.00 91.31 88 VAL A C 1
ATOM 650 O O . VAL A 1 88 ? 17.766 -10.069 -24.673 1.00 91.31 88 VAL A O 1
ATOM 653 N N . GLU A 1 89 ? 15.927 -11.233 -24.115 1.00 95.06 89 GLU A N 1
ATOM 654 C CA . GLU A 1 89 ? 15.891 -12.043 -25.336 1.00 95.06 89 GLU A CA 1
ATOM 655 C C . GLU A 1 89 ? 15.753 -11.185 -26.603 1.00 95.06 89 GLU A C 1
ATOM 657 O O . GLU A 1 89 ? 16.393 -11.462 -27.616 1.00 95.06 89 GLU A O 1
ATOM 662 N N . TRP A 1 90 ? 14.970 -10.105 -26.556 1.00 95.38 90 TRP A N 1
ATOM 663 C CA . TRP A 1 90 ? 14.668 -9.307 -27.745 1.00 95.38 90 TRP A CA 1
ATOM 664 C C . TRP A 1 90 ? 15.677 -8.186 -28.043 1.00 95.38 90 TRP A C 1
ATOM 666 O O . TRP A 1 90 ? 15.923 -7.872 -29.214 1.00 95.38 90 TRP A O 1
ATOM 676 N N . LEU A 1 91 ? 16.244 -7.548 -27.013 1.00 93.56 91 LEU A N 1
ATOM 677 C CA . LEU A 1 91 ? 17.151 -6.401 -27.168 1.00 93.56 91 LEU A CA 1
ATOM 678 C C . LEU A 1 91 ? 18.624 -6.806 -27.154 1.00 93.56 91 LEU A C 1
ATOM 680 O O . LEU A 1 91 ? 19.411 -6.218 -27.901 1.00 93.56 91 LEU A O 1
ATOM 684 N N . SER A 1 92 ? 18.997 -7.820 -26.363 1.00 92.38 92 SER A N 1
ATOM 685 C CA . SER A 1 92 ? 20.398 -8.238 -26.236 1.00 92.38 92 SER A CA 1
ATOM 686 C C . SER A 1 92 ? 21.018 -8.660 -27.576 1.00 92.38 92 SER A C 1
ATOM 688 O O . SER A 1 92 ? 22.115 -8.189 -27.878 1.00 92.38 92 SER A O 1
ATOM 690 N N . PRO A 1 93 ? 20.346 -9.447 -28.445 1.00 95.69 93 PRO A N 1
ATOM 691 C CA . PRO A 1 93 ? 20.909 -9.822 -29.747 1.00 95.69 93 PRO A CA 1
ATOM 692 C C . PRO A 1 93 ? 21.113 -8.641 -30.703 1.00 95.69 93 PRO A C 1
ATOM 694 O O . PRO A 1 93 ? 21.870 -8.746 -31.663 1.00 95.69 93 PRO A O 1
ATOM 697 N N . LYS A 1 94 ? 20.441 -7.511 -30.454 1.00 95.50 94 LYS A N 1
ATOM 698 C CA . LYS A 1 94 ? 20.531 -6.291 -31.271 1.00 95.50 94 LYS A CA 1
ATOM 699 C C . LYS A 1 94 ? 21.609 -5.326 -30.773 1.00 95.50 94 LYS A C 1
ATOM 701 O O . LYS A 1 94 ? 21.732 -4.232 -31.316 1.00 95.50 94 LYS A O 1
ATOM 706 N N . GLY A 1 95 ? 22.335 -5.685 -29.710 1.00 93.75 95 GLY A N 1
ATOM 707 C CA . GLY A 1 95 ? 23.299 -4.799 -29.054 1.00 93.75 95 GLY A CA 1
ATOM 708 C C . GLY A 1 95 ? 22.654 -3.599 -28.350 1.00 93.75 95 GLY A C 1
ATOM 709 O O . GLY A 1 95 ? 23.347 -2.636 -28.030 1.00 93.75 95 GLY A O 1
ATOM 710 N N . ILE A 1 96 ? 21.337 -3.627 -28.114 1.00 93.44 96 ILE A N 1
ATOM 711 C CA . ILE A 1 96 ? 20.614 -2.549 -27.431 1.00 93.44 96 ILE A CA 1
ATOM 712 C C . ILE A 1 96 ? 20.613 -2.841 -25.930 1.00 93.44 96 ILE A C 1
ATOM 714 O O . ILE A 1 96 ? 20.243 -3.933 -25.498 1.00 93.44 96 ILE A O 1
ATOM 718 N N . SER A 1 97 ? 20.985 -1.849 -25.118 1.00 91.69 97 SER A N 1
ATOM 719 C CA . SER A 1 97 ? 20.907 -1.972 -23.660 1.00 91.69 97 SER A CA 1
ATOM 720 C C . SER A 1 97 ? 19.451 -2.128 -23.209 1.00 91.69 97 SER A C 1
ATOM 722 O O . SER A 1 97 ? 18.625 -1.238 -23.414 1.00 91.69 97 SER A O 1
ATOM 724 N N . TRP A 1 98 ? 19.133 -3.261 -22.580 1.00 91.31 98 TRP A N 1
ATOM 725 C CA . TRP A 1 98 ? 17.786 -3.585 -22.098 1.00 91.31 98 TRP A CA 1
ATOM 726 C C . TRP A 1 98 ? 17.461 -2.967 -20.732 1.00 91.31 98 TRP A C 1
ATOM 728 O O . TRP A 1 98 ? 16.287 -2.823 -20.391 1.00 91.31 98 TRP A O 1
ATOM 738 N N . MET A 1 99 ? 18.469 -2.555 -19.954 1.00 87.38 99 MET A N 1
ATOM 739 C CA . MET A 1 99 ? 18.266 -2.058 -18.586 1.00 87.38 99 MET A CA 1
ATOM 740 C C . MET A 1 99 ? 17.391 -0.791 -18.514 1.00 87.38 99 MET A C 1
ATOM 742 O O . MET A 1 99 ? 16.489 -0.758 -17.676 1.00 87.38 99 MET A O 1
ATOM 746 N N . PRO A 1 100 ? 17.569 0.240 -19.373 1.00 89.12 100 PRO A N 1
ATOM 747 C CA . PRO A 1 100 ? 16.700 1.419 -19.349 1.00 89.12 100 PRO A CA 1
ATOM 748 C C . PRO A 1 100 ? 15.254 1.087 -19.732 1.00 89.12 100 PRO A C 1
ATOM 750 O O . PRO A 1 100 ? 14.320 1.611 -19.127 1.00 89.12 100 PRO A O 1
ATOM 753 N N . ALA A 1 101 ? 15.069 0.186 -20.704 1.00 89.69 101 ALA A N 1
ATOM 754 C CA . ALA A 1 101 ? 13.748 -0.267 -21.132 1.00 89.69 101 ALA A CA 1
ATOM 755 C C . ALA A 1 101 ? 13.030 -1.028 -20.008 1.00 89.69 101 ALA A C 1
ATOM 757 O O . ALA A 1 101 ? 11.857 -0.768 -19.744 1.00 89.69 101 ALA A O 1
ATOM 758 N N . MET A 1 102 ? 13.750 -1.901 -19.297 1.00 90.06 102 MET A N 1
ATOM 759 C CA . MET A 1 102 ? 13.225 -2.604 -18.126 1.00 90.06 102 MET A CA 1
ATOM 760 C C . MET A 1 102 ? 12.829 -1.616 -17.027 1.00 90.06 102 MET A C 1
ATOM 762 O O . MET A 1 102 ? 11.701 -1.663 -16.545 1.00 90.06 102 MET A O 1
ATOM 766 N N . ALA A 1 103 ? 13.711 -0.676 -16.674 1.00 87.62 103 ALA A N 1
ATOM 767 C CA . ALA A 1 103 ? 13.425 0.316 -15.640 1.00 87.62 103 ALA A CA 1
ATOM 768 C C . ALA A 1 103 ? 12.190 1.171 -15.981 1.00 87.62 103 ALA A C 1
ATOM 770 O O . ALA A 1 103 ? 11.370 1.457 -15.108 1.00 87.62 103 ALA A O 1
ATOM 771 N N . ALA A 1 104 ? 12.022 1.564 -17.247 1.00 91.12 104 ALA A N 1
ATOM 772 C CA . ALA A 1 104 ? 10.832 2.283 -17.695 1.00 91.12 104 ALA A CA 1
ATOM 773 C C . ALA A 1 104 ? 9.567 1.412 -17.595 1.00 91.12 104 ALA A C 1
ATOM 775 O O . ALA A 1 104 ? 8.558 1.860 -17.047 1.00 91.12 104 ALA A O 1
ATOM 776 N N . ALA A 1 105 ? 9.628 0.163 -18.068 1.00 91.56 105 ALA A N 1
ATOM 777 C CA . ALA A 1 105 ? 8.506 -0.773 -18.024 1.00 91.56 105 ALA A CA 1
ATOM 778 C C . ALA A 1 105 ? 8.052 -1.068 -16.585 1.00 91.56 105 ALA A C 1
ATOM 780 O O . ALA A 1 105 ? 6.856 -1.045 -16.294 1.00 91.56 105 ALA A O 1
ATOM 781 N N . GLU A 1 106 ? 8.989 -1.271 -15.661 1.00 90.00 106 GLU A N 1
ATOM 782 C CA . GLU A 1 106 ? 8.666 -1.500 -14.254 1.00 90.00 106 GLU A CA 1
ATOM 783 C C . GLU A 1 106 ? 8.058 -0.275 -13.567 1.00 90.00 106 GLU A C 1
ATOM 785 O O . GLU A 1 106 ? 7.129 -0.421 -12.769 1.00 90.00 106 GLU A O 1
ATOM 790 N N . ASN A 1 107 ? 8.556 0.928 -13.874 1.00 91.50 107 ASN A N 1
ATOM 791 C CA . ASN A 1 107 ? 7.983 2.169 -13.353 1.00 91.50 107 ASN A CA 1
ATOM 792 C C . ASN A 1 107 ? 6.556 2.383 -13.868 1.00 91.50 107 ASN A C 1
ATOM 794 O O . ASN A 1 107 ? 5.677 2.764 -13.094 1.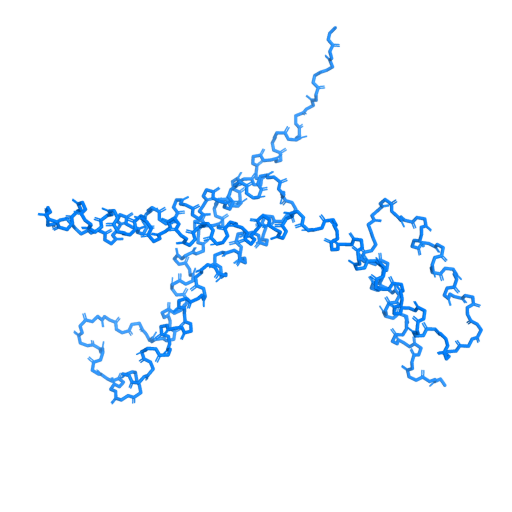00 91.50 107 ASN A O 1
ATOM 798 N N . LEU A 1 108 ? 6.300 2.086 -15.146 1.00 94.25 108 LEU A N 1
ATOM 799 C CA . LEU A 1 108 ? 4.954 2.131 -15.720 1.00 94.25 108 LEU A CA 1
ATOM 800 C C . LEU A 1 108 ? 4.024 1.109 -15.063 1.00 94.25 108 LEU A C 1
ATOM 802 O O . LEU A 1 108 ? 2.907 1.463 -14.686 1.00 94.25 108 LEU A O 1
ATOM 806 N N . LEU A 1 109 ? 4.487 -0.130 -14.872 1.00 93.56 109 LEU A N 1
ATOM 807 C CA . LEU A 1 109 ? 3.716 -1.179 -14.205 1.00 93.56 109 LEU A CA 1
ATOM 808 C C . LEU A 1 109 ? 3.339 -0.760 -12.778 1.00 93.56 109 LEU A C 1
ATOM 810 O O . LEU A 1 109 ? 2.163 -0.781 -12.415 1.00 93.56 109 LEU A O 1
ATOM 814 N N . ARG A 1 110 ? 4.316 -0.321 -11.978 1.00 92.00 110 ARG A N 1
ATOM 815 C CA . ARG A 1 110 ? 4.089 0.095 -10.586 1.00 92.00 110 ARG A CA 1
ATOM 816 C C . ARG A 1 110 ? 3.226 1.347 -10.480 1.00 92.00 110 ARG A C 1
ATOM 818 O O . ARG A 1 110 ? 2.301 1.377 -9.667 1.00 92.00 110 ARG A O 1
ATOM 825 N N . GLY A 1 111 ? 3.479 2.347 -11.321 1.00 94.25 111 GLY A N 1
ATOM 826 C CA . GLY A 1 111 ? 2.662 3.556 -11.396 1.00 94.25 111 GLY A CA 1
ATOM 827 C C . GLY A 1 111 ? 1.215 3.250 -11.782 1.00 94.25 111 GLY A C 1
ATOM 828 O O . GLY A 1 111 ? 0.296 3.710 -11.105 1.00 94.25 111 GLY A O 1
ATOM 829 N N . GLY A 1 112 ? 0.997 2.415 -12.801 1.00 95.69 112 GLY A N 1
ATOM 830 C CA . GLY A 1 112 ? -0.335 1.998 -13.249 1.00 95.69 112 GLY A CA 1
ATOM 831 C C . GLY A 1 112 ? -1.099 1.197 -12.192 1.00 95.69 112 GLY A C 1
ATOM 832 O O . GLY A 1 112 ? -2.275 1.457 -11.935 1.00 95.69 112 GLY A O 1
ATOM 833 N N . VAL A 1 113 ? -0.415 0.281 -11.507 1.00 95.06 113 VAL A N 1
ATOM 834 C CA . VAL A 1 113 ? -0.971 -0.463 -10.371 1.00 95.06 113 VAL A CA 1
ATOM 835 C C . VAL A 1 113 ? -1.385 0.479 -9.236 1.00 95.06 113 VAL A C 1
ATOM 837 O O . VAL A 1 113 ? -2.520 0.414 -8.757 1.00 95.06 113 VAL A O 1
ATOM 840 N N . CYS A 1 114 ? -0.491 1.379 -8.814 1.00 96.06 114 CYS A N 1
ATOM 841 C CA . CYS A 1 114 ? -0.780 2.325 -7.736 1.00 96.06 114 CYS A CA 1
ATOM 842 C C . CYS A 1 114 ? -1.908 3.288 -8.117 1.00 96.06 114 CYS A C 1
ATOM 844 O O . CYS A 1 114 ? -2.742 3.614 -7.272 1.00 96.06 114 CYS A O 1
ATOM 846 N N . PHE A 1 115 ? -1.972 3.690 -9.389 1.00 97.25 115 PHE A N 1
ATOM 847 C CA . PHE A 1 115 ? -3.082 4.452 -9.948 1.00 97.25 115 PHE A CA 1
ATOM 848 C C . PHE A 1 115 ? -4.407 3.706 -9.801 1.00 97.25 115 PHE A C 1
ATOM 850 O O . PHE A 1 115 ? -5.341 4.251 -9.213 1.00 97.25 115 PHE A O 1
ATOM 857 N N . GLY A 1 116 ? -4.487 2.455 -10.263 1.00 96.12 116 GLY A N 1
ATOM 858 C CA . GLY A 1 116 ? -5.712 1.656 -10.181 1.00 96.12 116 GLY A CA 1
ATOM 859 C C . GLY A 1 116 ? -6.174 1.444 -8.737 1.00 96.12 116 GLY A C 1
ATOM 860 O O . GLY A 1 116 ? -7.336 1.690 -8.406 1.00 96.12 116 GLY A O 1
ATOM 861 N N . LEU A 1 117 ? -5.252 1.075 -7.846 1.00 95.62 117 LEU A N 1
ATOM 862 C CA . LEU A 1 117 ? -5.547 0.877 -6.426 1.00 95.62 117 LEU A CA 1
ATOM 863 C C . LEU A 1 117 ? -6.011 2.171 -5.739 1.00 95.62 117 LEU A C 1
ATOM 865 O O . LEU A 1 117 ? -7.020 2.160 -5.032 1.00 95.62 117 LEU A O 1
ATOM 869 N N . ALA A 1 118 ? -5.327 3.296 -5.966 1.00 96.56 118 ALA A N 1
ATOM 870 C CA . ALA A 1 118 ? -5.717 4.585 -5.394 1.00 96.56 118 ALA A CA 1
ATOM 871 C C . ALA A 1 118 ? -7.013 5.138 -6.007 1.00 96.56 118 ALA A C 1
ATOM 873 O O . ALA A 1 118 ? -7.740 5.874 -5.343 1.00 96.56 118 ALA A O 1
ATOM 874 N N . PHE A 1 119 ? -7.332 4.773 -7.247 1.00 96.56 119 PHE A N 1
ATOM 875 C CA . PHE A 1 119 ? -8.594 5.129 -7.883 1.00 96.56 119 PHE A CA 1
ATOM 876 C C . PHE A 1 119 ? -9.787 4.400 -7.240 1.00 96.56 119 PHE A C 1
ATOM 878 O O . PHE A 1 119 ? -10.805 5.024 -6.914 1.00 96.56 119 PHE A O 1
ATOM 885 N N . VAL A 1 120 ? -9.651 3.090 -7.001 1.00 96.06 120 VAL A N 1
ATOM 886 C CA . VAL A 1 120 ? -10.700 2.261 -6.380 1.00 96.06 120 VAL A CA 1
ATOM 887 C C . VAL A 1 120 ? -10.824 2.557 -4.878 1.00 96.06 120 VAL A C 1
ATOM 889 O O . VAL A 1 120 ? -11.932 2.791 -4.378 1.00 96.06 120 VAL A O 1
ATOM 892 N N . TRP A 1 121 ? -9.694 2.641 -4.166 1.00 96.12 121 TRP A N 1
ATOM 893 C CA . TRP A 1 121 ? -9.612 2.911 -2.725 1.00 96.12 121 TRP A CA 1
ATOM 894 C C . TRP A 1 121 ? -8.895 4.241 -2.422 1.00 96.12 121 TRP A C 1
ATOM 896 O O . TRP A 1 121 ? -7.819 4.253 -1.821 1.00 96.12 121 TRP A O 1
ATOM 906 N N . PRO A 1 122 ? -9.503 5.405 -2.718 1.00 95.12 122 PRO A N 1
ATOM 907 C CA . PRO A 1 122 ? -8.831 6.704 -2.595 1.00 95.12 122 PRO A CA 1
ATOM 908 C C . PRO A 1 122 ? -8.425 7.082 -1.175 1.00 95.12 122 PRO A C 1
ATOM 910 O O . PRO A 1 122 ? -7.442 7.790 -0.970 1.00 95.12 122 PRO A O 1
ATOM 913 N N . ARG A 1 123 ? -9.119 6.562 -0.158 1.00 94.06 123 ARG A N 1
ATOM 914 C CA . ARG A 1 123 ? -8.719 6.740 1.250 1.00 94.06 123 ARG A CA 1
ATOM 915 C C . ARG A 1 123 ? -7.394 6.042 1.589 1.00 94.06 123 ARG A C 1
ATOM 917 O O . ARG A 1 123 ? -6.832 6.295 2.649 1.00 94.06 123 ARG A O 1
ATOM 924 N N . ARG A 1 124 ? -6.911 5.156 0.714 1.00 94.25 124 ARG A N 1
ATOM 925 C CA . ARG A 1 124 ? -5.668 4.386 0.845 1.00 94.25 124 ARG A CA 1
ATOM 926 C C . ARG A 1 124 ? -4.579 4.852 -0.115 1.00 94.25 124 ARG A C 1
ATOM 928 O O . ARG A 1 124 ? -3.556 4.184 -0.200 1.00 94.25 124 ARG A O 1
ATOM 935 N N . ALA A 1 125 ? -4.756 5.978 -0.807 1.00 93.75 125 ALA A N 1
ATOM 936 C CA . ALA A 1 125 ? -3.796 6.451 -1.805 1.00 93.75 125 ALA A CA 1
ATOM 937 C C . ALA A 1 125 ? -2.377 6.617 -1.232 1.00 93.75 125 ALA A C 1
ATOM 939 O O . ALA A 1 125 ? -1.428 6.098 -1.808 1.00 93.75 125 ALA A O 1
ATOM 940 N N . ALA A 1 126 ? -2.239 7.238 -0.054 1.00 92.81 126 ALA A N 1
ATOM 941 C CA . ALA A 1 126 ? -0.940 7.395 0.607 1.00 92.81 126 ALA A CA 1
ATOM 942 C C . ALA A 1 126 ? -0.302 6.043 0.974 1.00 92.81 126 ALA A C 1
ATOM 944 O O . ALA A 1 126 ? 0.869 5.816 0.691 1.00 92.81 126 ALA A O 1
ATOM 945 N N . LEU A 1 127 ? -1.088 5.119 1.544 1.00 92.81 127 LEU A N 1
ATOM 946 C CA . LEU A 1 127 ? -0.616 3.770 1.869 1.00 92.81 127 LEU A CA 1
ATOM 947 C C . LEU A 1 127 ? -0.181 3.015 0.606 1.00 92.81 127 LEU A C 1
ATOM 949 O O . LEU A 1 127 ? 0.864 2.382 0.602 1.00 92.81 127 LEU A O 1
ATOM 953 N N . THR A 1 128 ? -0.957 3.120 -0.471 1.00 92.62 128 THR A N 1
ATOM 954 C CA . THR A 1 128 ? -0.674 2.473 -1.757 1.00 92.62 128 THR A CA 1
ATOM 955 C C . THR A 1 128 ? 0.617 3.016 -2.369 1.00 92.62 128 THR A C 1
ATOM 957 O O . THR A 1 128 ? 1.494 2.241 -2.725 1.00 92.62 128 THR A O 1
ATOM 960 N N . GLY A 1 129 ? 0.766 4.342 -2.442 1.00 90.56 129 GLY A N 1
ATOM 961 C CA . GLY A 1 129 ? 1.935 4.977 -3.051 1.00 90.56 129 GLY A CA 1
ATOM 962 C C . GLY A 1 129 ? 3.231 4.812 -2.251 1.00 90.56 129 GLY A C 1
ATOM 963 O O . GLY A 1 129 ? 4.302 4.862 -2.845 1.00 90.56 129 GLY A O 1
ATOM 964 N N . LEU A 1 130 ? 3.151 4.606 -0.930 1.00 89.69 130 LEU A N 1
ATOM 965 C CA . LEU A 1 130 ? 4.323 4.451 -0.059 1.00 89.69 130 LEU A CA 1
ATOM 966 C C . LEU A 1 130 ? 4.662 2.985 0.231 1.00 89.69 130 LEU A C 1
ATOM 968 O O . LEU A 1 130 ? 5.803 2.573 0.057 1.00 89.69 130 LEU A O 1
ATOM 972 N N . ALA A 1 131 ? 3.689 2.187 0.674 1.00 87.50 131 ALA A N 1
ATOM 973 C CA . ALA A 1 131 ? 3.955 0.839 1.172 1.00 87.50 131 ALA A CA 1
ATOM 974 C C . ALA A 1 131 ? 4.090 -0.193 0.048 1.00 87.50 131 ALA A C 1
ATOM 976 O O . ALA A 1 131 ? 4.911 -1.099 0.155 1.00 87.50 131 ALA A O 1
ATOM 977 N N . LEU A 1 132 ? 3.326 -0.061 -1.042 1.00 85.94 132 LEU A N 1
ATOM 978 C CA . LEU A 1 132 ? 3.384 -1.013 -2.153 1.00 85.94 132 LEU A CA 1
ATOM 979 C C . LEU A 1 132 ? 4.774 -1.079 -2.817 1.00 85.94 132 LEU A C 1
ATOM 981 O O . LEU A 1 132 ? 5.308 -2.185 -2.913 1.00 85.94 132 LEU A O 1
ATOM 985 N N . PRO A 1 133 ? 5.408 0.043 -3.230 1.00 82.56 133 PRO A N 1
ATOM 986 C CA . PRO A 1 133 ? 6.756 -0.014 -3.796 1.00 82.56 133 PRO A CA 1
ATOM 987 C C . PRO A 1 133 ? 7.788 -0.481 -2.777 1.00 82.56 133 PRO A C 1
ATOM 989 O O . PRO A 1 133 ? 8.764 -1.117 -3.162 1.00 82.56 133 PRO A O 1
ATOM 992 N N . MET A 1 134 ? 7.570 -0.212 -1.484 1.00 81.81 134 MET A N 1
ATOM 993 C CA . MET A 1 134 ? 8.429 -0.754 -0.441 1.00 81.81 134 MET A CA 1
ATOM 994 C C . MET A 1 134 ? 8.338 -2.274 -0.406 1.00 81.81 134 MET A C 1
ATOM 996 O O . MET A 1 134 ? 9.365 -2.913 -0.515 1.00 81.81 134 MET A O 1
ATOM 1000 N N . VAL A 1 135 ? 7.154 -2.882 -0.346 1.00 82.06 135 VAL A N 1
ATOM 1001 C CA . VAL A 1 135 ? 7.036 -4.354 -0.343 1.00 82.06 135 VAL A CA 1
ATOM 1002 C C . VAL A 1 135 ? 7.598 -4.966 -1.630 1.00 82.06 135 VAL A C 1
ATOM 1004 O O . VAL A 1 135 ? 8.288 -5.981 -1.582 1.00 82.06 135 VAL A O 1
ATOM 1007 N N . TRP A 1 136 ? 7.356 -4.321 -2.771 1.00 78.38 136 TRP A N 1
ATOM 1008 C CA . TRP A 1 136 ? 7.856 -4.773 -4.069 1.00 78.38 136 TRP A CA 1
ATOM 1009 C C . TRP A 1 136 ? 9.391 -4.679 -4.171 1.00 78.38 136 TRP A C 1
ATOM 1011 O O . TRP A 1 136 ? 10.030 -5.588 -4.694 1.00 78.38 136 TRP A O 1
ATOM 1021 N N . GLY A 1 137 ? 9.998 -3.603 -3.657 1.00 72.12 137 GLY A N 1
ATOM 1022 C CA . GLY A 1 137 ? 11.438 -3.331 -3.753 1.00 72.12 137 GLY A CA 1
ATOM 1023 C C . GLY A 1 137 ? 12.283 -3.845 -2.579 1.00 72.12 137 GLY A C 1
ATOM 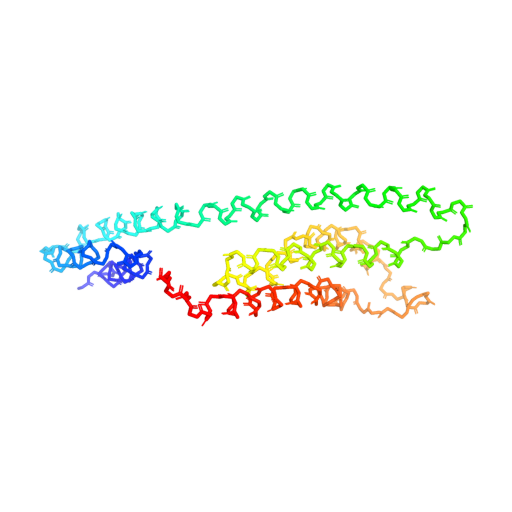1024 O O . GLY A 1 137 ? 13.444 -4.200 -2.769 1.00 72.12 137 GLY A O 1
ATOM 1025 N N . PHE A 1 138 ? 11.728 -3.942 -1.368 1.00 66.31 138 PHE A N 1
ATOM 1026 C CA . PHE A 1 138 ? 12.440 -4.409 -0.169 1.00 66.31 138 PHE A CA 1
ATOM 1027 C C . PHE A 1 138 ? 12.693 -5.913 -0.164 1.00 66.31 138 PHE A C 1
ATOM 1029 O O . PHE A 1 138 ? 13.448 -6.358 0.681 1.00 66.31 138 PHE A O 1
ATOM 1036 N N . GLY A 1 139 ? 12.153 -6.716 -1.081 1.00 64.12 139 GLY A N 1
ATOM 1037 C CA . GLY A 1 139 ? 12.702 -8.063 -1.284 1.00 64.12 139 GLY A CA 1
ATOM 1038 C C . GLY A 1 139 ? 14.156 -8.007 -1.776 1.00 64.12 139 GLY A C 1
ATOM 1039 O O . GLY A 1 139 ? 14.995 -8.807 -1.368 1.00 64.12 139 GLY A O 1
ATOM 1040 N N . ALA A 1 140 ? 14.474 -7.009 -2.607 1.00 65.12 140 ALA A N 1
ATOM 1041 C CA . ALA A 1 140 ? 15.783 -6.866 -3.227 1.00 65.12 140 ALA A CA 1
ATOM 1042 C C . ALA A 1 140 ? 16.824 -6.222 -2.301 1.00 65.12 140 ALA A C 1
ATOM 1044 O O . ALA A 1 140 ? 17.993 -6.559 -2.411 1.00 65.12 140 ALA A O 1
ATOM 1045 N N . VAL A 1 141 ? 16.435 -5.332 -1.376 1.00 68.38 141 VAL A N 1
ATOM 1046 C CA . VAL A 1 141 ? 17.396 -4.590 -0.530 1.00 68.38 141 VAL A CA 1
ATOM 1047 C C . VAL A 1 141 ? 18.125 -5.481 0.494 1.00 68.38 141 VAL A C 1
ATOM 1049 O O . VAL A 1 141 ? 19.352 -5.453 0.499 1.00 68.38 141 VAL A O 1
ATOM 1052 N N . PRO A 1 142 ? 17.462 -6.304 1.332 1.00 67.56 142 PRO A N 1
ATOM 1053 C CA . PRO A 1 142 ? 18.125 -7.251 2.223 1.00 67.56 142 PRO A CA 1
ATOM 1054 C C . PRO A 1 142 ? 18.915 -8.300 1.449 1.00 67.56 142 PRO A C 1
ATOM 1056 O O . PRO A 1 142 ? 20.020 -8.625 1.858 1.00 67.56 142 PRO A O 1
ATOM 1059 N N . LEU A 1 143 ? 18.391 -8.794 0.320 1.00 67.62 143 LEU A N 1
ATOM 1060 C CA . LEU A 1 143 ? 19.116 -9.738 -0.529 1.00 67.62 143 LEU A CA 1
ATOM 1061 C C . LEU A 1 143 ? 20.390 -9.101 -1.095 1.00 67.62 143 LEU A C 1
ATOM 1063 O O . LEU A 1 143 ? 21.457 -9.692 -1.002 1.00 67.62 143 LEU A O 1
ATOM 1067 N N . TRP A 1 144 ? 20.304 -7.878 -1.619 1.00 67.81 144 TRP A N 1
ATOM 1068 C CA . TRP A 1 144 ? 21.456 -7.125 -2.109 1.00 67.81 144 TRP A CA 1
ATOM 1069 C C . TRP A 1 144 ? 22.457 -6.851 -0.990 1.00 67.81 144 TRP A C 1
ATOM 1071 O O . TRP A 1 144 ? 23.644 -7.092 -1.183 1.00 67.81 144 TRP A O 1
ATOM 1081 N N . LEU A 1 145 ? 21.996 -6.425 0.191 1.00 71.12 145 LEU A N 1
ATOM 1082 C CA . LEU A 1 145 ? 22.856 -6.255 1.361 1.00 71.12 145 LEU A CA 1
ATOM 1083 C C . LEU A 1 145 ? 23.556 -7.573 1.694 1.00 71.12 145 LEU A C 1
ATOM 1085 O O . LEU A 1 145 ? 24.771 -7.582 1.763 1.00 71.12 145 LEU A O 1
ATOM 1089 N N . ILE A 1 146 ? 22.843 -8.695 1.804 1.00 77.06 146 ILE A N 1
ATOM 1090 C CA . ILE A 1 146 ? 23.444 -10.015 2.066 1.00 77.06 146 ILE A CA 1
ATOM 1091 C C . ILE A 1 146 ? 24.494 -10.379 1.005 1.00 77.06 146 ILE A C 1
ATOM 1093 O O . ILE A 1 146 ? 25.569 -10.857 1.359 1.00 77.06 146 ILE A O 1
ATOM 1097 N N . LEU A 1 147 ? 24.202 -10.140 -0.276 1.00 73.75 147 LEU A N 1
ATOM 1098 C CA . LEU A 1 147 ? 25.091 -10.489 -1.387 1.00 73.75 147 LEU A CA 1
ATOM 1099 C C . LEU A 1 147 ? 26.325 -9.580 -1.484 1.00 73.75 147 LEU A C 1
ATOM 1101 O O . LEU A 1 147 ? 27.380 -10.044 -1.895 1.00 73.75 147 LEU A O 1
ATOM 1105 N N . THR A 1 148 ? 26.208 -8.307 -1.105 1.00 71.69 148 THR A N 1
ATOM 1106 C CA . THR A 1 148 ? 27.276 -7.297 -1.258 1.00 71.69 148 THR A CA 1
ATOM 1107 C C . THR A 1 148 ? 28.025 -6.984 0.034 1.00 71.69 148 THR A C 1
ATOM 1109 O O . THR A 1 148 ? 29.096 -6.377 -0.008 1.00 71.69 148 THR A O 1
ATOM 1112 N N . LEU A 1 149 ? 27.502 -7.394 1.193 1.00 74.81 149 LEU A N 1
ATOM 1113 C CA . LEU A 1 149 ? 28.132 -7.167 2.493 1.00 74.81 149 LEU A CA 1
ATOM 1114 C C . LEU A 1 149 ? 29.538 -7.789 2.584 1.00 74.81 149 LEU A C 1
ATOM 1116 O O . LEU A 1 149 ? 30.426 -7.091 3.071 1.00 74.81 149 LEU A O 1
ATOM 1120 N N . PRO A 1 150 ? 29.800 -9.022 2.096 1.00 76.06 150 PRO A N 1
ATOM 1121 C CA . PRO A 1 150 ? 31.144 -9.602 2.141 1.00 76.06 150 PRO A CA 1
ATOM 1122 C C . PRO A 1 150 ? 32.173 -8.775 1.358 1.00 76.06 150 PRO A C 1
ATOM 1124 O O . PRO A 1 150 ? 33.263 -8.500 1.861 1.00 76.06 150 PRO A O 1
ATOM 1127 N N . ASP A 1 151 ? 31.805 -8.311 0.165 1.00 68.50 151 ASP A N 1
ATOM 1128 C CA . ASP A 1 151 ? 32.673 -7.493 -0.690 1.00 68.50 151 ASP A CA 1
ATOM 1129 C C . ASP A 1 151 ? 32.891 -6.098 -0.087 1.00 68.50 151 ASP A C 1
ATOM 1131 O O . ASP A 1 151 ? 34.011 -5.588 -0.045 1.00 68.50 151 ASP A O 1
ATOM 1135 N N . THR A 1 152 ? 31.833 -5.514 0.485 1.00 65.75 152 THR A N 1
ATOM 1136 C CA . THR A 1 152 ? 31.888 -4.202 1.150 1.00 65.75 152 THR A CA 1
ATOM 1137 C C . THR A 1 152 ? 32.784 -4.222 2.389 1.00 65.75 152 THR A C 1
ATOM 1139 O O . THR A 1 152 ? 33.506 -3.259 2.647 1.00 65.75 152 THR A O 1
ATOM 1142 N N . LEU A 1 153 ? 32.738 -5.305 3.172 1.00 70.56 153 LEU A N 1
ATOM 1143 C CA . LEU A 1 153 ? 33.548 -5.457 4.381 1.00 70.56 153 LEU A CA 1
ATOM 1144 C C . LEU A 1 153 ? 35.005 -5.815 4.068 1.00 70.56 153 LEU A C 1
ATOM 1146 O O . LEU A 1 153 ? 35.896 -5.426 4.820 1.00 70.56 153 LEU A O 1
ATOM 1150 N N . SER A 1 154 ? 35.256 -6.551 2.982 1.00 73.94 154 SER A N 1
ATOM 1151 C CA . SER A 1 154 ? 36.600 -7.025 2.6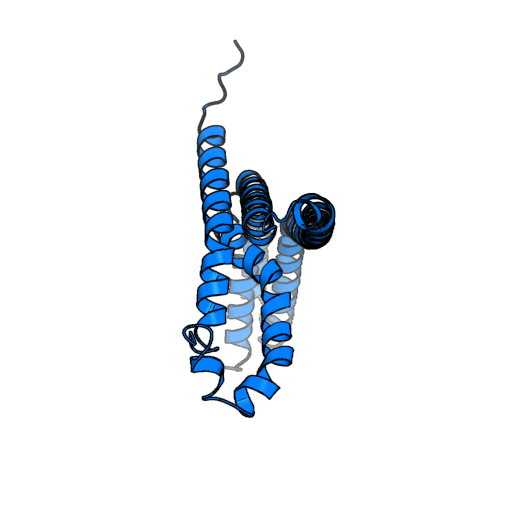33 1.00 73.94 154 SER A CA 1
ATOM 1152 C C . SER A 1 154 ? 37.429 -5.999 1.858 1.00 73.94 154 SER A C 1
ATOM 1154 O O . SER A 1 154 ? 38.651 -5.986 2.010 1.00 73.94 154 SER A O 1
ATOM 1156 N N . GLN A 1 155 ? 36.809 -5.118 1.062 1.00 66.69 155 GLN A N 1
ATOM 1157 C CA . GLN A 1 155 ? 37.530 -4.099 0.290 1.00 66.69 155 GLN A CA 1
ATOM 1158 C C . GLN A 1 155 ? 36.807 -2.738 0.249 1.00 66.69 155 GLN A C 1
ATOM 1160 O O . GLN A 1 155 ? 36.395 -2.282 -0.817 1.00 66.69 155 GLN A O 1
ATOM 1165 N N . PRO A 1 156 ? 36.718 -2.013 1.378 1.00 60.09 156 PRO A N 1
ATOM 1166 C CA . PRO A 1 156 ? 35.974 -0.749 1.455 1.00 60.09 156 PRO A CA 1
ATOM 1167 C C . PRO A 1 156 ? 36.472 0.354 0.4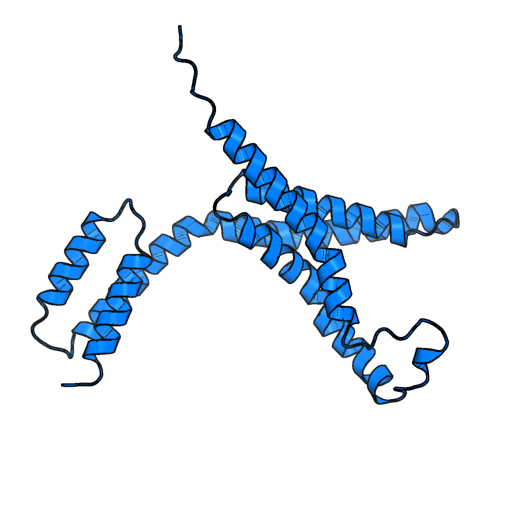98 1.00 60.09 156 PRO A C 1
ATOM 1169 O O . PRO A 1 156 ? 35.741 1.305 0.227 1.00 60.09 156 PRO A O 1
ATOM 1172 N N . TRP A 1 157 ? 37.695 0.229 -0.035 1.00 56.22 157 TRP A N 1
ATOM 1173 C CA . TRP A 1 157 ? 38.357 1.250 -0.855 1.00 56.22 157 TRP A CA 1
ATOM 1174 C C . TRP A 1 157 ? 38.458 0.906 -2.354 1.00 56.22 157 TRP A C 1
ATOM 1176 O O . TRP A 1 157 ? 38.664 1.812 -3.158 1.00 56.22 157 TRP A O 1
ATOM 1186 N N . SER A 1 158 ? 38.311 -0.362 -2.767 1.00 53.88 158 SER A N 1
ATOM 1187 C CA . SER A 1 158 ? 38.494 -0.764 -4.179 1.00 53.88 158 SER A CA 1
ATOM 1188 C C . SER A 1 158 ? 37.276 -0.452 -5.059 1.00 53.88 158 SER A C 1
ATOM 1190 O O . SER A 1 158 ? 37.410 -0.231 -6.263 1.00 53.88 158 SER A O 1
ATOM 1192 N N . SER A 1 159 ? 36.094 -0.312 -4.458 1.00 49.81 159 SER A N 1
ATOM 1193 C CA . SER A 1 159 ? 34.861 0.125 -5.125 1.00 49.81 159 SER A CA 1
ATOM 1194 C C . SER A 1 159 ? 34.848 1.608 -5.531 1.00 49.81 159 SER A C 1
ATOM 1196 O O . SER A 1 159 ? 33.930 2.031 -6.226 1.00 49.81 159 SER A O 1
ATOM 1198 N N . ALA A 1 160 ? 35.860 2.399 -5.157 1.00 50.22 160 ALA A N 1
ATOM 1199 C CA . ALA A 1 160 ? 35.967 3.814 -5.529 1.00 50.22 160 ALA A CA 1
ATOM 1200 C C . ALA A 1 160 ? 36.429 4.052 -6.986 1.00 50.22 160 ALA A C 1
ATOM 1202 O O . ALA A 1 160 ? 36.324 5.175 -7.475 1.00 50.22 160 ALA A O 1
ATOM 1203 N N . GLY A 1 161 ? 36.952 3.026 -7.675 1.00 48.44 161 GLY A N 1
ATOM 1204 C CA . GLY A 1 161 ? 37.615 3.185 -8.978 1.00 48.44 161 GLY A CA 1
ATOM 1205 C C . GLY A 1 161 ? 36.727 3.079 -10.226 1.00 48.44 161 GLY A C 1
ATOM 1206 O O . GLY A 1 161 ? 37.042 3.716 -11.225 1.00 48.44 161 GLY A O 1
ATOM 1207 N N . ASN A 1 162 ? 35.626 2.312 -10.196 1.00 46.97 162 ASN A N 1
ATOM 1208 C CA . ASN A 1 162 ? 34.863 1.969 -11.418 1.00 46.97 162 ASN A CA 1
ATOM 1209 C C . ASN A 1 162 ? 33.414 2.485 -11.457 1.00 46.97 162 ASN A C 1
ATOM 1211 O O . ASN A 1 162 ? 32.807 2.544 -12.521 1.00 46.97 162 ASN A O 1
ATOM 1215 N N . HIS A 1 163 ? 32.877 2.937 -10.329 1.00 46.50 163 HIS A N 1
ATOM 1216 C CA . HIS A 1 163 ? 31.680 3.770 -10.238 1.00 46.50 163 HIS A CA 1
ATOM 1217 C C . HIS A 1 163 ? 31.929 4.732 -9.075 1.00 46.50 163 HIS A C 1
ATOM 1219 O O . HIS A 1 163 ? 32.570 4.305 -8.113 1.00 46.50 163 HIS A O 1
ATOM 1225 N N . PRO A 1 164 ? 31.484 6.006 -9.110 1.00 47.09 164 PRO A N 1
ATOM 1226 C CA . PRO A 1 164 ? 31.530 6.826 -7.908 1.00 47.09 164 PRO A CA 1
ATOM 1227 C C . PRO A 1 164 ? 30.794 6.026 -6.842 1.00 47.09 164 PRO A C 1
ATOM 1229 O O . PRO A 1 164 ? 29.603 5.750 -6.998 1.00 47.09 164 PRO A O 1
ATOM 1232 N N . ALA A 1 165 ? 31.538 5.563 -5.839 1.00 50.16 165 ALA A N 1
ATOM 1233 C CA . ALA A 1 165 ? 31.008 4.825 -4.717 1.00 50.16 165 ALA A CA 1
ATOM 1234 C C . ALA A 1 165 ? 30.078 5.783 -3.981 1.00 50.16 165 ALA A C 1
ATOM 1236 O O . ALA A 1 165 ? 30.458 6.442 -3.017 1.00 50.16 165 ALA A O 1
ATOM 1237 N N . LEU A 1 166 ? 28.840 5.893 -4.463 1.00 55.19 166 LEU A N 1
ATOM 1238 C CA . LEU A 1 166 ? 27.727 6.178 -3.593 1.00 55.19 166 LEU A CA 1
ATOM 1239 C C . LEU A 1 166 ? 27.915 5.186 -2.453 1.00 55.19 166 LEU A C 1
ATOM 1241 O O . LEU A 1 166 ? 27.934 3.984 -2.730 1.00 55.19 166 LEU A O 1
ATOM 1245 N N . PRO A 1 167 ? 28.161 5.661 -1.219 1.00 61.66 167 PRO A N 1
ATOM 1246 C CA . PRO A 1 167 ? 28.327 4.779 -0.082 1.00 61.66 167 PRO A CA 1
ATOM 1247 C C . PRO A 1 167 ? 27.223 3.732 -0.164 1.00 61.66 167 PRO A C 1
ATOM 1249 O O . PRO A 1 167 ? 26.080 4.102 -0.434 1.00 61.66 167 PRO A O 1
ATOM 1252 N N . A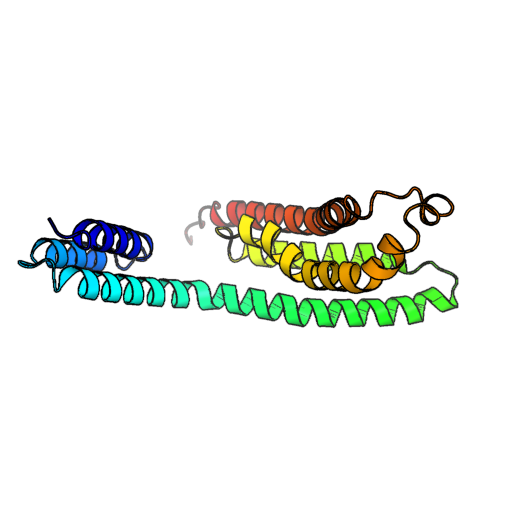SN A 1 168 ? 27.514 2.450 0.053 1.00 60.97 168 ASN A N 1
ATOM 1253 C CA . ASN A 1 168 ? 26.482 1.401 0.027 1.00 60.97 168 ASN A CA 1
ATOM 1254 C C . ASN A 1 168 ? 25.302 1.712 0.979 1.00 60.97 168 ASN A C 1
ATOM 1256 O O . ASN A 1 168 ? 24.228 1.142 0.853 1.00 60.97 168 ASN A O 1
ATOM 1260 N N . ILE A 1 169 ? 25.480 2.687 1.877 1.00 64.38 169 ILE A N 1
ATOM 1261 C CA . ILE A 1 169 ? 24.475 3.339 2.725 1.00 64.38 169 ILE A CA 1
ATOM 1262 C C . ILE A 1 169 ? 23.486 4.232 1.938 1.00 64.38 169 ILE A C 1
ATOM 1264 O O . ILE A 1 169 ? 22.298 4.256 2.252 1.00 64.38 169 ILE A O 1
ATOM 1268 N N . LEU A 1 170 ? 23.937 4.973 0.921 1.00 67.25 170 LEU A N 1
ATOM 1269 C CA . LEU A 1 170 ? 23.099 5.824 0.067 1.00 67.25 170 LEU A CA 1
ATOM 1270 C C . LEU A 1 170 ? 22.395 5.044 -1.050 1.00 67.25 170 LEU A C 1
ATOM 1272 O O . LEU A 1 170 ? 21.362 5.505 -1.538 1.00 67.25 170 LEU A O 1
ATOM 1276 N N . PHE A 1 171 ? 22.904 3.870 -1.439 1.00 70.06 171 PHE A N 1
ATOM 1277 C CA . PHE A 1 171 ? 22.273 3.039 -2.469 1.00 70.06 171 PHE A CA 1
ATOM 1278 C C . PHE A 1 171 ? 20.816 2.675 -2.126 1.00 70.06 171 PHE A C 1
ATOM 1280 O O . PHE A 1 171 ? 19.954 2.953 -2.957 1.00 70.06 171 PHE A O 1
ATOM 1287 N N . PRO A 1 172 ? 20.477 2.183 -0.914 1.00 70.38 172 PRO A N 1
ATOM 1288 C CA . PRO A 1 172 ? 19.090 1.962 -0.516 1.00 70.38 172 PRO A CA 1
ATOM 1289 C C . PRO A 1 172 ? 18.222 3.215 -0.623 1.00 70.38 172 PRO A C 1
ATOM 1291 O O . PRO A 1 172 ? 17.090 3.119 -1.076 1.00 70.38 172 PRO A O 1
ATOM 1294 N N . LEU A 1 173 ? 18.733 4.395 -0.257 1.00 76.12 173 LEU A N 1
ATOM 1295 C CA . LEU A 1 173 ? 17.963 5.643 -0.311 1.00 76.12 173 LEU A CA 1
ATOM 1296 C C . LEU A 1 173 ? 17.671 6.075 -1.750 1.00 76.12 173 LEU A C 1
ATOM 1298 O O . LEU A 1 173 ? 16.542 6.450 -2.065 1.00 76.12 173 LEU A O 1
ATOM 1302 N N . ILE A 1 174 ? 18.669 5.994 -2.631 1.00 76.19 174 ILE A N 1
ATOM 1303 C CA . ILE A 1 174 ? 18.512 6.327 -4.052 1.00 76.19 174 ILE A CA 1
ATOM 1304 C C . ILE A 1 174 ? 17.641 5.292 -4.749 1.00 76.19 174 ILE A C 1
ATOM 1306 O O . ILE A 1 174 ? 16.780 5.666 -5.539 1.00 76.19 174 ILE A O 1
ATOM 1310 N N . PHE A 1 175 ? 17.828 4.011 -4.437 1.00 75.00 175 PHE A N 1
ATOM 1311 C CA . PHE A 1 175 ? 16.993 2.930 -4.938 1.00 75.00 175 PHE A CA 1
ATOM 1312 C C . PHE A 1 175 ? 15.540 3.164 -4.525 1.00 75.00 175 PHE A C 1
ATOM 1314 O O . PHE A 1 175 ? 14.678 3.304 -5.382 1.00 75.00 175 PHE A O 1
ATOM 1321 N N . VAL A 1 176 ? 15.274 3.353 -3.232 1.00 77.56 176 VAL A N 1
ATOM 1322 C CA . VAL A 1 176 ? 13.937 3.675 -2.716 1.00 77.56 176 VAL A CA 1
ATOM 1323 C C . VAL A 1 176 ? 13.367 4.920 -3.405 1.00 77.56 176 VAL A C 1
ATOM 1325 O O . VAL A 1 176 ? 12.252 4.866 -3.914 1.00 77.56 176 VAL A O 1
ATOM 1328 N N . GLY A 1 177 ? 14.130 6.008 -3.532 1.00 82.00 177 GLY A N 1
ATOM 1329 C CA . GLY A 1 177 ? 13.686 7.210 -4.245 1.00 82.00 177 GLY A CA 1
ATOM 1330 C C . GLY A 1 177 ? 13.327 6.949 -5.715 1.00 82.00 177 GLY A C 1
ATOM 1331 O O . GLY A 1 177 ? 12.257 7.358 -6.175 1.00 82.00 177 GLY A O 1
ATOM 1332 N N . ARG A 1 178 ? 14.183 6.216 -6.438 1.00 80.75 178 ARG A N 1
ATOM 1333 C CA . ARG A 1 178 ? 13.986 5.832 -7.846 1.00 80.75 178 ARG A CA 1
ATOM 1334 C C . ARG A 1 178 ? 12.787 4.909 -8.031 1.00 80.75 178 ARG A C 1
ATOM 1336 O O . ARG A 1 178 ? 12.103 5.008 -9.040 1.00 80.75 178 ARG A O 1
ATOM 1343 N N . GLU A 1 179 ? 12.529 4.037 -7.068 1.00 78.69 179 GLU A N 1
ATOM 1344 C CA . GLU A 1 179 ? 11.460 3.046 -7.145 1.00 78.69 179 GLU A CA 1
ATOM 1345 C C . GLU A 1 179 ? 10.103 3.575 -6.625 1.00 78.69 179 GLU A C 1
ATOM 1347 O O . GLU A 1 179 ? 9.047 3.027 -6.962 1.00 78.69 179 GLU A O 1
ATOM 1352 N N . MET A 1 180 ? 10.097 4.647 -5.821 1.00 88.25 180 MET A N 1
ATOM 1353 C CA . MET A 1 180 ? 8.882 5.200 -5.206 1.00 88.25 180 MET A CA 1
ATOM 1354 C C . MET A 1 180 ? 8.183 6.277 -6.037 1.00 88.25 180 MET A C 1
ATOM 1356 O O . MET A 1 180 ? 6.955 6.362 -5.978 1.00 88.25 180 MET A O 1
ATOM 1360 N N . TRP A 1 181 ? 8.906 7.107 -6.797 1.00 92.44 181 TRP A N 1
ATOM 1361 C CA . TRP A 1 181 ? 8.296 8.284 -7.440 1.00 92.44 181 TRP A CA 1
ATOM 1362 C C . TRP A 1 181 ? 7.157 7.911 -8.402 1.00 92.44 181 TRP A C 1
ATOM 1364 O O . TRP A 1 181 ? 6.107 8.551 -8.371 1.00 92.44 181 TRP A O 1
ATOM 1374 N N . ALA A 1 182 ? 7.315 6.846 -9.199 1.00 92.56 182 ALA A N 1
ATOM 1375 C CA . ALA A 1 182 ? 6.296 6.410 -10.155 1.00 92.56 182 ALA A CA 1
ATOM 1376 C C . ALA A 1 182 ? 5.029 5.916 -9.441 1.00 92.56 182 ALA A C 1
ATOM 1378 O O . ALA A 1 182 ? 3.909 6.210 -9.859 1.00 92.56 182 ALA A O 1
ATOM 1379 N N . SER A 1 183 ? 5.209 5.228 -8.312 1.00 94.06 183 SER A N 1
ATOM 1380 C CA . SER A 1 183 ? 4.125 4.737 -7.457 1.00 94.06 183 SER A CA 1
ATOM 1381 C C . SER A 1 183 ? 3.368 5.884 -6.787 1.00 94.06 183 SER A C 1
ATOM 1383 O O . SER A 1 183 ? 2.136 5.898 -6.785 1.00 94.06 183 SER A O 1
ATOM 1385 N N . LEU A 1 184 ? 4.094 6.881 -6.269 1.00 95.38 184 LEU A N 1
ATOM 1386 C CA . LEU A 1 184 ? 3.518 8.095 -5.688 1.00 95.38 184 LEU A CA 1
ATOM 1387 C C . LEU A 1 184 ? 2.736 8.901 -6.725 1.00 95.38 184 LEU A C 1
ATOM 1389 O O . LEU A 1 184 ? 1.604 9.302 -6.455 1.00 95.38 184 LEU A O 1
ATOM 1393 N N . LEU A 1 185 ? 3.313 9.096 -7.913 1.00 96.56 185 LEU A N 1
ATOM 1394 C CA . LEU A 1 185 ? 2.661 9.795 -9.016 1.00 96.56 185 LEU A CA 1
ATOM 1395 C C . LEU A 1 185 ? 1.386 9.064 -9.446 1.00 96.56 185 LEU A C 1
ATOM 1397 O O . LEU A 1 185 ? 0.322 9.677 -9.518 1.00 96.56 185 LEU A O 1
ATOM 1401 N N . GLY A 1 186 ? 1.472 7.749 -9.660 1.00 96.44 186 GLY A N 1
ATOM 1402 C CA . GLY A 1 186 ? 0.320 6.913 -9.985 1.00 96.44 186 GLY A CA 1
ATOM 1403 C C . GLY A 1 186 ? -0.785 7.028 -8.936 1.00 96.44 186 GLY A C 1
ATOM 1404 O O . GLY A 1 186 ? -1.927 7.344 -9.273 1.00 96.44 186 GLY A O 1
ATOM 1405 N N . ALA A 1 187 ? -0.445 6.865 -7.654 1.00 96.75 187 ALA A N 1
ATOM 1406 C CA . ALA A 1 187 ? -1.403 6.973 -6.557 1.00 96.75 187 ALA A CA 1
ATOM 1407 C C . ALA A 1 187 ? -2.054 8.365 -6.467 1.00 96.75 187 ALA A C 1
ATOM 1409 O O . ALA A 1 187 ? -3.267 8.465 -6.266 1.00 96.75 187 ALA A O 1
ATOM 1410 N N . ALA A 1 188 ? -1.276 9.436 -6.644 1.00 97.25 188 ALA A N 1
ATOM 1411 C CA . ALA A 1 188 ? -1.779 10.807 -6.633 1.00 97.25 188 ALA A CA 1
ATOM 1412 C C . ALA A 1 188 ? -2.750 11.069 -7.795 1.00 97.25 188 ALA A C 1
ATOM 1414 O O . ALA A 1 188 ? -3.829 11.627 -7.579 1.00 97.25 188 ALA A O 1
ATOM 1415 N N . LEU A 1 189 ? -2.408 10.616 -9.006 1.00 97.81 189 LEU A N 1
ATOM 1416 C CA . LEU A 1 189 ? -3.263 10.736 -10.190 1.00 97.81 189 LEU A CA 1
ATOM 1417 C C . LEU A 1 189 ? -4.560 9.930 -10.039 1.00 97.81 189 LEU A C 1
ATOM 1419 O O . LEU A 1 189 ? -5.642 10.456 -10.303 1.00 97.81 189 LEU A O 1
ATOM 1423 N N . GLY A 1 190 ? -4.472 8.686 -9.559 1.00 96.88 190 GLY A N 1
ATOM 1424 C CA . GLY A 1 190 ? -5.640 7.828 -9.333 1.00 96.88 190 GLY A CA 1
ATOM 1425 C C . GLY A 1 190 ? -6.583 8.421 -8.289 1.00 96.88 190 GLY A C 1
ATOM 1426 O O . GLY A 1 190 ? -7.797 8.507 -8.499 1.00 96.88 190 GLY A O 1
ATOM 1427 N N . TRP A 1 191 ? -6.022 8.931 -7.192 1.00 97.44 191 TRP A N 1
ATOM 1428 C CA . TRP A 1 191 ? -6.776 9.645 -6.167 1.00 97.44 191 TRP A CA 1
ATOM 1429 C C . TRP A 1 191 ? -7.446 10.912 -6.706 1.00 97.44 191 TRP A C 1
ATOM 1431 O O . TRP A 1 191 ? -8.647 11.102 -6.492 1.00 97.44 191 TRP A O 1
ATOM 1441 N N . GLY A 1 192 ? -6.702 11.754 -7.429 1.00 96.81 192 GLY A N 1
ATOM 1442 C CA . GLY A 1 192 ? -7.216 12.988 -8.022 1.00 96.81 192 GLY A CA 1
ATOM 1443 C C . GLY A 1 192 ? -8.382 12.721 -8.973 1.00 96.81 192 GLY A C 1
ATOM 1444 O O . GLY A 1 192 ? -9.454 13.311 -8.819 1.00 96.81 192 GLY A O 1
ATOM 1445 N N . LEU A 1 193 ? -8.224 11.755 -9.882 1.00 97.25 193 LEU A N 1
ATOM 1446 C CA . LEU A 1 193 ? -9.281 11.364 -10.814 1.00 97.25 193 LEU A CA 1
ATOM 1447 C C . LEU A 1 193 ? -10.514 10.817 -10.083 1.00 97.25 193 LEU A C 1
ATOM 1449 O O . LEU A 1 193 ? -11.642 11.192 -10.409 1.00 97.25 193 LEU A O 1
ATOM 1453 N N . SER A 1 194 ? -10.320 9.983 -9.057 1.00 96.50 194 SER A N 1
ATOM 1454 C CA . SER A 1 194 ? -11.435 9.448 -8.267 1.00 96.50 194 SER A CA 1
ATOM 1455 C C . SER A 1 194 ? -12.257 10.555 -7.598 1.00 96.50 194 SER A C 1
ATOM 1457 O O . SER A 1 194 ? -13.482 10.448 -7.515 1.00 96.50 194 SER A O 1
ATOM 1459 N N . ARG A 1 195 ? -11.604 11.637 -7.147 1.00 96.12 195 ARG A N 1
ATOM 1460 C CA . ARG A 1 195 ? -12.281 12.790 -6.546 1.00 96.12 195 ARG A CA 1
ATOM 1461 C C . ARG A 1 195 ? -13.101 13.545 -7.579 1.00 96.12 195 ARG A C 1
ATOM 1463 O O . ARG A 1 195 ? -14.266 13.805 -7.309 1.00 96.12 195 ARG A O 1
ATOM 1470 N N . ILE A 1 196 ? -12.525 13.815 -8.751 1.00 95.69 196 ILE A N 1
ATOM 1471 C CA . ILE A 1 196 ? -13.203 14.522 -9.849 1.00 95.69 196 ILE A CA 1
ATOM 1472 C C . ILE A 1 196 ? -14.456 13.764 -10.300 1.00 95.69 196 ILE A C 1
ATOM 1474 O O . ILE A 1 196 ? -15.507 14.370 -10.501 1.00 95.69 196 ILE A O 1
ATOM 1478 N N . LEU A 1 197 ? -14.368 12.440 -10.451 1.00 94.81 197 LEU A N 1
ATOM 1479 C CA . LEU A 1 197 ? -15.510 11.640 -10.898 1.00 94.81 197 LEU A CA 1
ATOM 1480 C C . LEU A 1 197 ? -16.608 11.542 -9.835 1.00 94.81 197 LEU A C 1
ATOM 1482 O O . LEU A 1 197 ? -17.784 11.590 -10.178 1.00 94.81 197 LEU A O 1
ATOM 1486 N N . ARG A 1 198 ? -16.242 11.446 -8.551 1.00 93.00 198 ARG A N 1
ATOM 1487 C CA . ARG A 1 198 ? -17.213 11.371 -7.445 1.00 93.00 198 ARG A CA 1
ATOM 1488 C C . ARG A 1 198 ? -17.833 12.721 -7.084 1.00 93.00 198 ARG A C 1
ATOM 1490 O O . ARG A 1 198 ? -18.887 12.733 -6.460 1.00 93.00 198 ARG A O 1
ATOM 1497 N N . SER A 1 199 ? -17.199 13.841 -7.434 1.00 92.44 199 SER A N 1
ATOM 1498 C CA . SER A 1 199 ? -17.736 15.184 -7.182 1.00 92.44 199 SER A CA 1
ATOM 1499 C C . SER A 1 199 ? -18.724 15.658 -8.247 1.00 92.44 199 SER A C 1
ATOM 1501 O O . SER A 1 199 ? -19.340 16.705 -8.065 1.00 92.44 199 SER A O 1
ATOM 1503 N N . ARG A 1 200 ? -18.867 14.943 -9.371 1.00 86.94 200 ARG A N 1
ATOM 1504 C CA . ARG A 1 200 ? -19.857 15.301 -10.390 1.00 86.94 200 ARG A CA 1
ATOM 1505 C C . ARG A 1 200 ? -21.262 14.993 -9.859 1.00 86.94 200 ARG A C 1
ATOM 1507 O O . ARG A 1 200 ? -21.511 13.843 -9.498 1.00 86.94 200 ARG A O 1
ATOM 1514 N N . PRO A 1 201 ? -22.175 15.981 -9.804 1.00 81.25 201 PRO A N 1
ATOM 1515 C CA . PRO A 1 201 ? -23.559 15.714 -9.444 1.00 81.25 201 PRO A CA 1
ATOM 1516 C C . PRO A 1 201 ? -24.138 14.727 -10.458 1.00 81.25 201 PRO A C 1
ATOM 1518 O O . PRO A 1 201 ? -23.973 14.901 -11.666 1.00 81.25 201 PRO A O 1
ATOM 1521 N N . VAL A 1 202 ? -24.781 13.670 -9.964 1.00 81.00 202 VAL A N 1
ATOM 1522 C CA . VAL A 1 202 ? -25.551 12.765 -10.818 1.00 81.00 202 VAL A CA 1
ATOM 1523 C C . VAL A 1 202 ? -26.679 13.609 -11.399 1.00 81.00 202 VAL A C 1
ATOM 1525 O O . VAL A 1 202 ? -27.550 14.054 -10.654 1.00 81.00 202 VAL A O 1
ATOM 1528 N N . ALA A 1 203 ? -26.615 13.904 -12.699 1.00 69.12 203 ALA A N 1
ATOM 1529 C CA . ALA A 1 203 ? -27.711 14.571 -13.385 1.00 69.12 203 ALA A CA 1
ATOM 1530 C C . ALA A 1 203 ? -28.972 13.731 -13.148 1.00 69.12 203 ALA A C 1
ATOM 1532 O O . ALA A 1 203 ? -28.965 12.527 -13.413 1.00 69.12 203 ALA A O 1
ATOM 1533 N N . ALA A 1 204 ? -30.005 14.343 -12.564 1.00 63.09 204 ALA A N 1
ATOM 1534 C CA . ALA A 1 204 ? -31.258 13.650 -12.310 1.00 63.09 204 ALA A CA 1
ATOM 1535 C C . ALA A 1 204 ? -31.811 13.121 -13.647 1.00 63.09 204 ALA A C 1
ATOM 1537 O O . ALA A 1 204 ? -31.713 13.836 -14.650 1.00 63.09 204 ALA A O 1
ATOM 1538 N N . PRO A 1 205 ? -32.338 11.883 -13.692 1.00 73.94 205 PRO A N 1
ATOM 1539 C CA . PRO A 1 205 ? -32.996 11.385 -14.893 1.00 73.94 205 PRO A CA 1
ATOM 1540 C C . PRO A 1 205 ? -34.149 12.330 -15.262 1.00 73.94 205 PRO A C 1
ATOM 1542 O O . PRO A 1 205 ? -34.896 12.755 -14.379 1.00 73.94 205 PRO A O 1
ATOM 1545 N N . ALA A 1 206 ? -34.198 12.699 -16.546 1.00 69.81 206 ALA A N 1
ATOM 1546 C CA . ALA A 1 206 ? -35.182 13.610 -17.130 1.00 69.81 206 ALA A CA 1
ATOM 1547 C C . ALA A 1 206 ? -36.590 13.005 -17.170 1.00 69.81 206 ALA A C 1
ATOM 1549 O O . ALA A 1 206 ? -36.689 11.762 -17.310 1.00 69.81 206 ALA A O 1
#

Organism: NCBI:txid2774190

Secondary structure (DSSP, 8-state):
--THHHHHHHHHHHHHHHS-GGGHHHHHHHHHHHHT-S-HHHHHHHHHHHHHHHHHHHHHHHHHHHHHHHHHHHHHHHHHHHHHHHHHHHHGGGT---HHHHHHHHHHHHHHHHHHHHHH-GGGHHHHHHHHHHHHHTTHHHHHHHHHHHHHHH-TTGGGTTS----TTHHHHHHHHHHHHHHHHHHHHHHHHHHHHHTS--PPP-

Radius of gyration: 24.98 Å; chains: 1; bounding box: 74×28×74 Å

pLDDT: mean 85.68, std 13.01, range [46.5, 97.81]

Sequence (206 aa):
MTATAPIAHSLMALAAALTPASRAEWSLAMRKEFDALPDASGALGWAAGCVATAFGWRMRAEAGFALTVTATVVVGWWVSAQIFFFLVEWLSPKGISWMPAMAAAENLLRGGVCFGLAFVWPRRAALTGLALPMVWGFGAVPLWLILTLPDTLSQPWSSAGNHPALPNILFPLIFVGREMWASLLGAALGWGLSRILRSRPVAAPA